Protein AF-A0ABD1NV47-F1 (afdb_monomer_lite)

Organism: NCBI:txid205694

Secondary structure (DSSP, 8-state):
---------------------------------------PPPHHHHHHHHHHHHHHHHHH--HHHHHHHHHHH--TTTHHHHHHHHHHHHHTS-HHHHHHHHHHHHHHHSTTT--S-HHHHHHHHHHHHHTHHHHHHH-TTHHHHHHHHHHHHHHTTSS-HHHHHHHHHH-SSSTTHHHHHTHHHHHHHHHHHHHHHHHHHHHHHHHHHT--S-GGGGS-TT--S--TTHHHHHHHGGGG--SS----------------------------HHHHHHHHHHHTT--

Sequence (287 aa):
MTYENRDIRNIDRNFDRSLASPPTQSGPITSMQNISSEKALPEERLHDMSMAAIKEFYSANDENEVALCIKELKAPSFYPSMISIWITDSFERRDMERDLLTKLLINLAKPRDGMLSQDQFIKGFEYVLADLEDAVNDAPRAAEFLGCIFAKVILEEIVSFSEIERLIYEGGEEQGRLVEIGLAAEVLGTILEMIKSEKGDSVLSEIQSSSNLRLENFRPPSSNKSWRIDKQIGSSFKLTLKDGEDKIHILSPSQEARSNVNHSKDGEDKANFSSLVNCVISFASSE

Radius of gyration: 33.16 Å; chains: 1; bounding box: 130×96×38 Å

Structure (mmCIF, N/CA/C/O backbone):
data_AF-A0ABD1NV47-F1
#
_entry.id   AF-A0ABD1NV47-F1
#
loop_
_atom_site.group_PDB
_atom_site.id
_atom_site.type_symbol
_atom_site.label_atom_id
_atom_site.label_alt_id
_atom_site.label_comp_id
_atom_site.label_asym_id
_atom_site.label_entity_id
_atom_site.label_seq_id
_atom_site.pdbx_PDB_ins_code
_atom_site.Cartn_x
_atom_site.Cartn_y
_atom_site.Cartn_z
_atom_site.occupancy
_atom_site.B_iso_or_equiv
_atom_site.auth_seq_id
_atom_site.auth_comp_id
_atom_site.auth_asym_id
_atom_site.auth_atom_id
_atom_site.pdbx_PDB_model_num
ATOM 1 N N . MET A 1 1 ? -69.166 -22.877 -8.632 1.00 40.84 1 MET A N 1
ATOM 2 C CA . MET A 1 1 ? -69.241 -24.338 -8.834 1.00 40.84 1 MET A CA 1
ATOM 3 C C . MET A 1 1 ? -68.048 -24.954 -8.132 1.00 40.84 1 MET A C 1
ATOM 5 O O . MET A 1 1 ? -66.926 -24.578 -8.440 1.00 40.84 1 MET A O 1
ATOM 9 N N . THR A 1 2 ? -68.307 -25.788 -7.130 1.00 45.34 2 THR A N 1
ATOM 10 C CA . THR A 1 2 ? -67.342 -26.684 -6.468 1.00 45.34 2 THR A CA 1
ATOM 11 C C . THR A 1 2 ? -67.146 -27.965 -7.291 1.00 45.34 2 THR A C 1
ATOM 13 O O . THR A 1 2 ? -67.892 -28.150 -8.245 1.00 45.34 2 THR A O 1
ATOM 16 N N . TYR A 1 3 ? -66.154 -28.790 -6.918 1.00 35.50 3 TYR A N 1
ATOM 17 C CA . TYR A 1 3 ? -66.011 -30.268 -7.020 1.00 35.50 3 TYR A CA 1
ATOM 18 C C . TYR A 1 3 ? -64.494 -30.568 -7.069 1.00 35.50 3 TYR A C 1
ATOM 20 O O . TYR A 1 3 ? -63.829 -30.193 -8.025 1.00 35.50 3 TYR A O 1
ATOM 28 N N . GLU A 1 4 ? -63.827 -30.925 -5.967 1.00 39.19 4 GLU A N 1
ATOM 29 C CA . GLU A 1 4 ? -63.826 -32.204 -5.217 1.00 39.19 4 GLU A CA 1
ATOM 30 C C . GLU A 1 4 ? -62.928 -33.319 -5.798 1.00 39.19 4 GLU A C 1
ATOM 32 O O . GLU A 1 4 ? -63.247 -33.957 -6.793 1.00 39.19 4 GLU A O 1
ATOM 37 N N . ASN A 1 5 ? -61.818 -33.554 -5.083 1.00 38.22 5 ASN A N 1
ATOM 38 C CA . ASN A 1 5 ? -61.281 -34.840 -4.603 1.00 38.22 5 ASN A CA 1
ATOM 39 C C . ASN A 1 5 ? -61.690 -36.171 -5.268 1.00 38.22 5 ASN A C 1
ATOM 41 O O . ASN A 1 5 ? -62.870 -36.522 -5.301 1.00 38.22 5 ASN A O 1
ATOM 45 N N . ARG A 1 6 ? -60.684 -37.047 -5.460 1.00 42.19 6 ARG A N 1
ATOM 46 C CA . ARG A 1 6 ? -60.729 -38.418 -4.902 1.00 42.19 6 ARG A CA 1
ATOM 47 C C . ARG A 1 6 ? -59.370 -39.126 -4.813 1.00 42.19 6 ARG A C 1
ATOM 49 O O . ARG A 1 6 ? -58.604 -39.145 -5.769 1.00 42.19 6 ARG A O 1
ATOM 56 N N . ASP A 1 7 ? -59.144 -39.770 -3.669 1.00 39.78 7 ASP A N 1
ATOM 57 C CA . ASP A 1 7 ? -58.094 -40.762 -3.399 1.00 39.78 7 ASP A CA 1
ATOM 58 C C . ASP A 1 7 ? -58.238 -42.050 -4.239 1.00 39.78 7 ASP A C 1
ATOM 60 O O . ASP A 1 7 ? -59.311 -42.303 -4.790 1.00 39.78 7 ASP A O 1
ATOM 64 N N . ILE A 1 8 ? -57.232 -42.949 -4.185 1.00 44.62 8 ILE A N 1
ATOM 65 C CA . ILE A 1 8 ? -57.383 -44.294 -3.565 1.00 44.62 8 ILE A CA 1
ATOM 66 C C . ILE A 1 8 ? -56.055 -45.104 -3.493 1.00 44.62 8 ILE A C 1
ATOM 68 O O . ILE A 1 8 ? -55.471 -45.486 -4.497 1.00 44.62 8 ILE A O 1
ATOM 72 N N . ARG A 1 9 ? -55.642 -45.396 -2.246 1.00 38.62 9 ARG A N 1
ATOM 73 C CA . ARG A 1 9 ? -55.097 -46.659 -1.668 1.00 38.62 9 ARG A CA 1
ATOM 74 C C . ARG A 1 9 ? -54.017 -47.488 -2.406 1.00 38.62 9 ARG A C 1
ATOM 76 O O . ARG A 1 9 ? -54.308 -48.271 -3.301 1.00 38.62 9 ARG A O 1
ATOM 83 N N . ASN A 1 10 ? -52.810 -47.460 -1.836 1.00 37.84 10 ASN A N 1
ATOM 84 C CA . ASN A 1 10 ? -52.197 -48.521 -1.002 1.00 37.84 10 ASN A CA 1
ATOM 85 C C . ASN A 1 10 ? -52.671 -49.998 -1.148 1.00 37.84 10 ASN A C 1
ATOM 87 O O . ASN A 1 10 ? -53.869 -50.250 -1.026 1.00 37.84 10 ASN A O 1
ATOM 91 N N . ILE A 1 11 ? -51.724 -50.958 -1.221 1.00 42.56 11 ILE A N 1
ATOM 92 C CA . ILE A 1 11 ? -51.740 -52.280 -0.530 1.00 42.56 11 ILE A CA 1
ATOM 93 C C . ILE A 1 11 ? -50.380 -53.012 -0.672 1.00 42.56 11 ILE A C 1
ATOM 95 O O . ILE A 1 11 ? -49.825 -53.111 -1.764 1.00 42.56 11 ILE A O 1
ATOM 99 N N . ASP A 1 12 ? -49.887 -53.563 0.443 1.00 39.47 12 ASP A N 1
ATOM 100 C CA . ASP A 1 12 ? -48.675 -54.391 0.579 1.00 39.47 12 ASP A CA 1
ATOM 101 C C . ASP A 1 12 ? -48.693 -55.741 -0.164 1.00 39.47 12 ASP A C 1
ATOM 103 O O . ASP A 1 12 ? -49.760 -56.330 -0.368 1.00 39.47 12 ASP A O 1
ATOM 107 N N . ARG A 1 13 ? -47.497 -56.337 -0.364 1.00 46.69 13 ARG A N 1
ATOM 108 C CA . ARG A 1 13 ? -47.266 -57.777 -0.084 1.00 46.69 13 ARG A CA 1
ATOM 109 C C . ARG A 1 13 ? -45.789 -58.186 0.100 1.00 46.69 13 ARG A C 1
ATOM 111 O O . ARG A 1 13 ? -45.038 -58.393 -0.844 1.00 46.69 13 ARG A O 1
ATOM 118 N N . ASN A 1 14 ? -45.463 -58.354 1.378 1.00 35.38 14 ASN A N 1
ATOM 119 C CA . ASN A 1 14 ? -44.355 -59.073 2.021 1.00 35.38 14 ASN A CA 1
ATOM 120 C C . ASN A 1 14 ? -43.992 -60.463 1.419 1.00 35.38 14 ASN A C 1
ATOM 122 O O . ASN A 1 14 ? -44.908 -61.167 0.997 1.00 35.38 14 ASN A O 1
ATOM 126 N N . PHE A 1 15 ? -42.708 -60.881 1.463 1.00 40.25 15 PHE A N 1
ATOM 127 C CA . PHE A 1 15 ? -42.204 -62.065 2.223 1.00 40.25 15 PHE A CA 1
ATOM 128 C C . PHE A 1 15 ? -40.745 -62.501 1.899 1.00 40.25 15 PHE A C 1
ATOM 130 O O . PHE A 1 15 ? -40.475 -63.213 0.937 1.00 40.25 15 PHE A O 1
ATOM 137 N N . ASP A 1 16 ? -39.832 -62.076 2.778 1.00 38.72 16 ASP A N 1
ATOM 138 C CA . ASP A 1 16 ? -38.706 -62.790 3.429 1.00 38.72 16 ASP A CA 1
ATOM 139 C C . ASP A 1 16 ? -38.278 -64.227 2.992 1.00 38.72 16 ASP A C 1
ATOM 141 O O . ASP A 1 16 ? -39.092 -65.153 3.026 1.00 38.72 16 ASP A O 1
ATOM 145 N N . ARG A 1 17 ? -36.958 -64.438 2.754 1.00 38.47 17 ARG A N 1
ATOM 146 C CA . ARG A 1 17 ? -36.209 -65.675 3.128 1.00 38.47 17 ARG A CA 1
ATOM 147 C C . ARG A 1 17 ? -34.659 -65.538 3.152 1.00 38.47 17 ARG A C 1
ATOM 149 O O . ARG A 1 17 ? -33.979 -65.834 2.177 1.00 38.47 17 ARG A O 1
ATOM 156 N N . SER A 1 18 ? -34.126 -65.198 4.328 1.00 41.34 18 SER A N 1
ATOM 157 C CA . SER A 1 18 ? -32.989 -65.841 5.052 1.00 41.34 18 SER A CA 1
ATOM 158 C C . SER A 1 18 ? -31.585 -66.146 4.429 1.00 41.34 18 SER A C 1
ATOM 160 O O . SER A 1 18 ? -31.418 -67.096 3.675 1.00 41.34 18 SER A O 1
ATOM 162 N N . LEU A 1 19 ? -30.558 -65.492 5.015 1.00 40.41 19 LEU A N 1
ATOM 163 C CA . LEU A 1 19 ? -29.319 -66.037 5.657 1.00 40.41 19 LEU A CA 1
ATOM 164 C C . LEU A 1 19 ? -28.273 -66.916 4.903 1.00 40.41 19 LEU A C 1
ATOM 166 O O . LEU A 1 19 ? -28.518 -68.100 4.693 1.00 40.41 19 LEU A O 1
ATOM 170 N N . ALA A 1 20 ? -27.027 -66.406 4.761 1.00 36.41 20 ALA A N 1
ATOM 171 C CA . ALA A 1 20 ? -25.743 -67.082 5.118 1.00 36.41 20 ALA A CA 1
ATOM 172 C C . ALA A 1 20 ? -24.485 -66.183 4.894 1.00 36.41 20 ALA A C 1
ATOM 174 O O . ALA A 1 20 ? -24.380 -65.548 3.850 1.00 36.41 20 ALA A O 1
ATOM 175 N N . SER A 1 21 ? -23.511 -66.192 5.828 1.00 38.91 21 SER A N 1
ATOM 176 C CA . SER A 1 21 ? -22.200 -65.480 5.771 1.00 38.91 21 SER A CA 1
ATOM 177 C C . SER A 1 21 ? -21.173 -66.110 6.744 1.00 38.91 21 SER A C 1
ATOM 179 O O . SER A 1 21 ? -21.617 -66.772 7.685 1.00 38.91 21 SER A O 1
ATOM 181 N N . PRO A 1 22 ? -19.864 -65.743 6.723 1.00 67.88 22 PRO A N 1
ATOM 182 C CA . PRO A 1 22 ? -18.926 -65.507 5.612 1.00 67.88 22 PRO A CA 1
ATOM 183 C C . PRO A 1 22 ? -17.834 -66.626 5.677 1.00 67.88 22 PRO A C 1
ATOM 185 O O . PRO A 1 22 ? -18.266 -67.752 5.433 1.00 67.88 22 PRO A O 1
ATOM 188 N N . PRO A 1 23 ? -16.544 -66.499 6.122 1.00 52.38 23 PRO A N 1
ATOM 189 C CA . PRO A 1 23 ? -15.455 -65.480 6.054 1.00 52.38 23 PRO A CA 1
ATOM 190 C C . PRO A 1 23 ? -14.408 -65.838 4.936 1.00 52.38 23 PRO A C 1
ATOM 192 O O . PRO A 1 23 ? -14.721 -66.688 4.112 1.00 52.38 23 PRO A O 1
ATOM 195 N N . THR A 1 24 ? -13.194 -65.276 4.739 1.00 32.84 24 THR A N 1
ATOM 196 C CA . THR A 1 24 ? -12.303 -64.310 5.448 1.00 32.84 24 THR A CA 1
ATOM 197 C C . THR A 1 24 ? -11.397 -63.552 4.423 1.00 32.84 24 THR A C 1
ATOM 199 O O . THR A 1 24 ? -11.463 -63.834 3.234 1.00 32.84 24 THR A O 1
ATOM 202 N N . GLN A 1 25 ? -10.480 -62.693 4.912 1.00 38.22 25 GLN A N 1
ATOM 203 C CA . GLN A 1 25 ? -9.344 -61.989 4.255 1.00 38.22 25 GLN A CA 1
ATOM 204 C C . GLN A 1 25 ? -9.664 -60.776 3.356 1.00 38.22 25 GLN A C 1
ATOM 206 O O . GLN A 1 25 ? -10.548 -60.837 2.516 1.00 38.22 25 GLN A O 1
ATOM 211 N N . SER A 1 26 ? -8.927 -59.655 3.399 1.00 35.62 26 SER A N 1
ATOM 212 C CA . SER A 1 26 ? -8.103 -59.012 4.454 1.00 35.62 26 SER A CA 1
ATOM 213 C C . SER A 1 26 ? -7.589 -57.673 3.901 1.00 35.62 26 SER A C 1
ATOM 215 O O . SER A 1 26 ? -6.940 -57.686 2.859 1.00 35.62 26 SER A O 1
ATOM 217 N N . GLY A 1 27 ? -7.799 -56.544 4.588 1.00 34.22 27 GLY A N 1
ATOM 218 C CA . GLY A 1 27 ? -7.204 -55.261 4.177 1.00 34.22 27 GLY A CA 1
ATOM 219 C C . GLY A 1 27 ? -7.958 -54.024 4.684 1.00 34.22 27 GLY A C 1
ATOM 220 O O . GLY A 1 27 ? -9.029 -53.729 4.160 1.00 34.22 27 GLY A O 1
ATOM 221 N N . PRO A 1 28 ? -7.428 -53.293 5.681 1.00 45.41 28 PRO A N 1
ATOM 222 C CA . PRO A 1 28 ? -8.008 -52.044 6.162 1.00 45.41 28 PRO A CA 1
ATOM 223 C C . PRO A 1 28 ? -7.239 -50.820 5.640 1.00 45.41 28 PRO A C 1
ATOM 225 O O . PRO A 1 28 ? -6.042 -50.703 5.890 1.00 45.41 28 PRO A O 1
ATOM 228 N N . ILE A 1 29 ? -7.928 -49.855 5.022 1.00 36.16 29 ILE A N 1
ATOM 229 C CA . ILE A 1 29 ? -7.485 -48.451 5.047 1.00 36.16 29 ILE A CA 1
ATOM 230 C C . ILE A 1 29 ? -8.661 -47.563 5.448 1.00 36.16 29 ILE A C 1
ATOM 232 O O . ILE A 1 29 ? -9.627 -47.367 4.715 1.00 36.16 29 ILE A O 1
ATOM 236 N N . THR A 1 30 ? -8.534 -47.032 6.655 1.00 39.94 30 THR A N 1
ATOM 237 C CA . THR A 1 30 ? -9.335 -45.957 7.227 1.00 39.94 30 THR A CA 1
ATOM 238 C C . THR A 1 30 ? -9.203 -44.684 6.391 1.00 39.94 30 THR A C 1
ATOM 240 O O . THR A 1 30 ? -8.091 -44.206 6.189 1.00 39.94 30 THR A O 1
ATOM 243 N N . SER A 1 31 ? -10.323 -44.059 6.021 1.00 38.72 31 SER A N 1
ATOM 244 C CA . SER A 1 31 ? -10.370 -42.602 5.835 1.00 38.72 31 SER A CA 1
ATOM 245 C C . SER A 1 31 ? -11.520 -42.019 6.650 1.00 38.72 31 SER A C 1
ATOM 247 O O . SER A 1 31 ? -12.547 -41.574 6.144 1.00 38.72 31 SER A O 1
ATOM 249 N N . MET A 1 32 ? -11.346 -42.082 7.970 1.00 43.19 32 MET A N 1
ATOM 250 C CA . MET A 1 32 ? -12.014 -41.164 8.879 1.00 43.19 32 MET A CA 1
ATOM 251 C C . MET A 1 32 ? -11.140 -39.920 8.996 1.00 43.19 32 MET A C 1
ATOM 253 O O . MET A 1 32 ? -10.185 -39.907 9.768 1.00 43.19 32 MET A O 1
ATOM 257 N N . GLN A 1 33 ? -11.489 -38.872 8.256 1.00 42.34 33 GLN A N 1
ATOM 258 C CA . GLN A 1 33 ? -11.087 -37.509 8.588 1.00 42.34 33 GLN A CA 1
ATOM 259 C C . GLN A 1 33 ? -12.339 -36.686 8.868 1.00 42.34 33 GLN A C 1
ATOM 261 O O . GLN A 1 33 ? -12.886 -35.990 8.021 1.00 42.34 33 GLN A O 1
ATOM 266 N N . ASN A 1 34 ? -12.794 -36.808 10.111 1.00 47.16 34 ASN A N 1
ATOM 267 C CA . ASN A 1 34 ? -13.515 -35.742 10.781 1.00 47.16 34 ASN A CA 1
ATOM 268 C C . ASN A 1 34 ? -12.470 -34.959 11.585 1.00 47.16 34 ASN A C 1
ATOM 270 O O . ASN A 1 34 ? -11.754 -35.598 12.350 1.00 47.16 34 ASN A O 1
ATOM 274 N N . ILE A 1 35 ? -12.377 -33.639 11.396 1.00 38.69 35 ILE A N 1
ATOM 275 C CA . ILE A 1 35 ? -12.089 -32.612 12.419 1.00 38.69 35 ILE A CA 1
ATOM 276 C C . ILE A 1 35 ? -12.128 -31.227 11.741 1.00 38.69 35 ILE A C 1
ATOM 278 O O . ILE A 1 35 ? -11.299 -30.896 10.904 1.00 38.69 35 ILE A O 1
ATOM 282 N N . SER A 1 36 ? -13.109 -30.424 12.158 1.00 44.28 36 SER A N 1
ATOM 283 C CA . SER A 1 36 ? -13.079 -28.955 12.213 1.00 44.28 36 SER A CA 1
ATOM 284 C C . SER A 1 36 ? -12.636 -28.158 10.971 1.00 44.28 36 SER A C 1
ATOM 286 O O . SER A 1 36 ? -11.665 -27.407 11.025 1.00 44.28 36 SER A O 1
ATOM 288 N N . SER A 1 37 ? -13.449 -28.178 9.911 1.00 43.16 37 SER A N 1
ATOM 289 C CA . SER A 1 37 ? -13.613 -26.981 9.074 1.00 43.16 37 SER A CA 1
ATOM 290 C C . SER A 1 37 ? -14.890 -26.265 9.519 1.00 43.16 37 SER A C 1
ATOM 292 O O . SER A 1 37 ? -16.000 -26.608 9.107 1.00 43.16 37 SER A O 1
ATOM 294 N N . GLU A 1 38 ? -14.736 -25.309 10.439 1.00 47.19 38 GLU A N 1
ATOM 295 C CA . GLU A 1 38 ? -15.740 -24.263 10.639 1.00 47.19 38 GLU A CA 1
ATOM 296 C C . GLU A 1 38 ? -15.933 -23.566 9.285 1.00 47.19 38 GLU A C 1
ATOM 298 O O . GLU A 1 38 ? -14.945 -23.303 8.601 1.00 47.19 38 GLU A O 1
ATOM 303 N N . LYS A 1 39 ? -17.186 -23.371 8.846 1.00 55.59 39 LYS A N 1
ATOM 304 C CA . LYS A 1 39 ? -17.501 -22.964 7.465 1.00 55.59 39 LYS A CA 1
ATOM 305 C C . LYS A 1 39 ? -16.858 -21.616 7.114 1.00 55.59 39 LYS A C 1
ATOM 307 O O . LYS A 1 39 ? -17.490 -20.576 7.289 1.00 55.59 39 LYS A O 1
ATOM 312 N N . ALA A 1 40 ? -15.657 -21.650 6.545 1.00 64.69 40 ALA A N 1
ATOM 313 C CA . ALA A 1 40 ? -15.094 -20.516 5.836 1.00 64.69 40 ALA A CA 1
ATOM 314 C C . ALA A 1 40 ? -16.068 -20.125 4.714 1.00 64.69 40 ALA A C 1
ATOM 316 O O . ALA A 1 40 ? -16.576 -20.996 3.995 1.00 64.69 40 ALA A O 1
ATOM 317 N N . LEU A 1 41 ? -16.368 -18.830 4.584 1.00 76.00 41 LEU A N 1
ATOM 318 C CA . LEU A 1 41 ? -17.082 -18.355 3.403 1.00 76.00 41 LEU A CA 1
ATOM 319 C C . LEU A 1 41 ? -16.224 -18.630 2.154 1.00 76.00 41 LEU A C 1
ATOM 321 O O . LEU A 1 41 ? -14.996 -18.595 2.247 1.00 76.00 41 LEU A O 1
ATOM 325 N N . PRO A 1 42 ? -16.843 -18.877 0.985 1.00 88.94 42 PRO A N 1
ATOM 326 C CA . PRO A 1 42 ? -16.114 -18.892 -0.277 1.00 88.94 42 PRO A CA 1
ATOM 327 C C . PRO A 1 42 ? -15.354 -17.576 -0.465 1.00 88.94 42 PRO A C 1
ATOM 329 O O . PRO A 1 42 ? -15.891 -16.512 -0.162 1.00 88.94 42 PRO A O 1
ATOM 332 N N . GLU A 1 43 ? -14.136 -17.644 -0.993 1.00 88.44 43 GLU A N 1
ATOM 333 C CA . GLU A 1 43 ? -13.254 -16.483 -1.169 1.00 88.44 43 GLU A CA 1
ATOM 334 C C . GLU A 1 43 ? -13.899 -15.371 -2.014 1.00 88.44 43 GLU A C 1
ATOM 336 O O . GLU A 1 43 ? -13.882 -14.210 -1.616 1.00 88.44 43 GLU A O 1
ATOM 341 N N . GLU A 1 44 ? -14.606 -15.743 -3.086 1.00 92.62 44 GLU A N 1
ATOM 342 C CA . GLU A 1 44 ? -15.455 -14.855 -3.899 1.00 92.62 44 GLU A CA 1
ATOM 343 C C . GLU A 1 44 ? -16.457 -14.050 -3.048 1.00 92.62 44 GLU A C 1
ATOM 345 O O . GLU A 1 44 ? -16.648 -12.856 -3.258 1.00 92.62 44 GLU A O 1
ATOM 350 N N . ARG A 1 45 ? -17.057 -14.664 -2.018 1.00 94.31 45 ARG A N 1
ATOM 351 C CA . ARG A 1 45 ? -18.008 -13.979 -1.128 1.00 94.31 45 ARG A CA 1
ATOM 352 C C . ARG A 1 45 ? -17.317 -13.022 -0.165 1.00 94.31 45 ARG A C 1
ATOM 354 O O . ARG A 1 45 ? -17.888 -11.982 0.144 1.00 94.31 45 ARG A O 1
ATOM 361 N N . LEU A 1 46 ? -16.118 -13.364 0.308 1.00 96.00 46 LEU A N 1
ATOM 362 C CA . LEU A 1 46 ? -15.313 -12.474 1.149 1.00 96.00 46 LEU A CA 1
ATOM 363 C C . LEU A 1 46 ? -14.847 -11.248 0.349 1.00 96.00 46 LEU A C 1
ATOM 365 O O . LEU A 1 46 ? -14.941 -10.131 0.854 1.00 96.00 46 LEU A O 1
ATOM 369 N N . HIS A 1 47 ? -14.439 -11.456 -0.907 1.00 96.25 47 HIS A N 1
ATOM 370 C CA . HIS A 1 47 ? -14.157 -10.400 -1.879 1.00 96.25 47 HIS A CA 1
ATOM 371 C C . HIS A 1 47 ? -15.375 -9.496 -2.111 1.00 96.25 47 HIS A C 1
ATOM 373 O O . HIS A 1 47 ? -15.280 -8.286 -1.923 1.00 96.25 47 HIS A O 1
ATOM 379 N N . ASP A 1 48 ? -16.538 -10.056 -2.455 1.00 96.94 48 ASP A N 1
ATOM 380 C CA . ASP A 1 48 ? -17.755 -9.266 -2.692 1.00 96.94 48 ASP A CA 1
ATOM 381 C C . ASP A 1 48 ? -18.151 -8.424 -1.471 1.00 96.94 48 ASP A C 1
ATOM 383 O O . ASP A 1 48 ? -18.494 -7.248 -1.608 1.00 96.94 48 ASP A O 1
ATOM 387 N N . MET A 1 49 ? -18.079 -9.007 -0.270 1.00 96.56 49 MET A N 1
ATOM 388 C CA . MET A 1 49 ? -18.393 -8.315 0.982 1.00 96.56 49 MET A CA 1
ATOM 389 C C . MET A 1 49 ? -17.399 -7.186 1.285 1.00 96.56 49 MET A C 1
ATOM 391 O O . MET A 1 49 ? -17.824 -6.085 1.636 1.00 96.56 49 MET A O 1
ATOM 395 N N . SER A 1 50 ? -16.091 -7.415 1.129 1.00 97.25 50 SER A N 1
ATOM 396 C CA . SER A 1 50 ? -15.090 -6.368 1.371 1.00 97.25 50 SER A CA 1
ATOM 397 C C . SER A 1 50 ? -15.143 -5.255 0.322 1.00 97.25 50 SER A C 1
ATOM 399 O O . SER A 1 50 ? -14.935 -4.085 0.650 1.00 97.25 50 SER A O 1
ATOM 401 N N . MET A 1 51 ? -15.466 -5.598 -0.925 1.00 97.81 51 MET A N 1
ATOM 402 C CA . MET A 1 51 ? -15.634 -4.655 -2.025 1.00 97.81 51 MET A CA 1
ATOM 403 C C . MET A 1 51 ? -16.906 -3.806 -1.865 1.00 97.81 51 MET A C 1
ATOM 405 O O . MET A 1 51 ? -16.895 -2.615 -2.179 1.00 97.81 51 MET A O 1
ATOM 409 N N . ALA A 1 52 ? -17.994 -4.380 -1.342 1.00 97.44 52 ALA A N 1
ATOM 410 C CA . ALA A 1 52 ? -19.186 -3.624 -0.962 1.00 97.44 52 ALA A CA 1
ATOM 411 C C . ALA A 1 52 ? -18.875 -2.627 0.168 1.00 97.44 52 ALA A C 1
ATOM 413 O O . ALA A 1 52 ? -19.129 -1.434 0.008 1.00 97.44 52 ALA A O 1
ATOM 414 N N . ALA A 1 53 ? -18.231 -3.089 1.248 1.00 97.25 53 ALA A N 1
ATOM 415 C CA . ALA A 1 53 ? -17.896 -2.261 2.408 1.00 97.25 53 ALA A CA 1
ATOM 416 C C . ALA A 1 53 ? -17.070 -1.014 2.037 1.00 97.25 53 ALA A C 1
ATOM 418 O O . ALA A 1 53 ? -17.397 0.094 2.464 1.00 97.25 53 ALA A O 1
ATOM 419 N N . ILE A 1 54 ? -16.035 -1.153 1.194 1.00 97.50 54 ILE A N 1
ATOM 420 C CA . ILE A 1 54 ? -15.218 0.005 0.797 1.00 97.50 54 ILE A CA 1
ATOM 421 C C . ILE A 1 54 ? -15.963 0.959 -0.157 1.00 97.50 54 ILE A C 1
ATOM 423 O O . ILE A 1 54 ? -15.822 2.179 -0.054 1.00 97.50 54 ILE A O 1
ATOM 427 N N . LYS A 1 55 ? -16.827 0.438 -1.040 1.00 96.25 55 LYS A N 1
ATOM 428 C CA . LYS A 1 55 ? -17.662 1.258 -1.940 1.00 96.25 55 LYS A CA 1
ATOM 429 C C . LYS A 1 55 ? -18.719 2.064 -1.181 1.00 96.25 55 LYS A C 1
ATOM 431 O O . LYS A 1 55 ? -18.967 3.224 -1.521 1.00 96.25 55 LYS A O 1
ATOM 436 N N . GLU A 1 56 ? -19.299 1.484 -0.135 1.00 96.69 56 GLU A N 1
ATOM 437 C CA . GLU A 1 56 ? -20.195 2.190 0.782 1.00 96.69 56 GLU A CA 1
ATOM 438 C C . GLU A 1 56 ? -19.433 3.228 1.615 1.00 96.69 56 GLU A C 1
ATOM 440 O O . GLU A 1 56 ? -19.886 4.371 1.714 1.00 96.69 56 GLU A O 1
ATOM 445 N N . PHE A 1 57 ? -18.228 2.904 2.099 1.00 97.31 57 PHE A N 1
ATOM 446 C CA . PHE A 1 57 ? -17.367 3.853 2.810 1.00 97.31 57 PHE A CA 1
ATOM 447 C C . PHE A 1 57 ? -17.055 5.117 1.996 1.00 97.31 57 PHE A C 1
ATOM 449 O O . PHE A 1 57 ? -17.206 6.217 2.522 1.00 97.31 57 PHE A O 1
ATOM 456 N N . TYR A 1 58 ? -16.715 5.010 0.707 1.00 95.44 58 TYR A N 1
ATOM 457 C CA . TYR A 1 58 ? -16.490 6.198 -0.136 1.00 95.44 58 TYR A CA 1
ATOM 458 C C . TYR A 1 58 ? -17.731 7.095 -0.299 1.00 95.44 58 TYR A C 1
ATOM 460 O O . TYR A 1 58 ? -17.597 8.264 -0.664 1.00 95.44 58 TYR A O 1
ATOM 468 N N . SER A 1 59 ? -18.928 6.564 -0.032 1.00 94.81 59 SER A N 1
ATOM 469 C CA . SER A 1 59 ? -20.200 7.289 -0.141 1.00 94.81 59 SER A CA 1
ATOM 470 C C . SER A 1 59 ? -20.684 7.852 1.201 1.00 94.81 59 SER A C 1
ATOM 472 O O . SER A 1 59 ? -21.186 8.974 1.248 1.00 94.81 59 SER A O 1
ATOM 474 N N . ALA A 1 60 ? -20.548 7.081 2.285 1.00 95.00 60 ALA A N 1
ATOM 475 C CA . ALA A 1 60 ? -21.063 7.406 3.617 1.00 95.00 60 ALA A CA 1
ATOM 476 C C . ALA A 1 60 ? -20.004 7.983 4.574 1.00 95.00 60 ALA A C 1
ATOM 478 O O . ALA A 1 60 ? -20.354 8.699 5.510 1.00 95.00 60 ALA A O 1
ATOM 479 N N . ASN A 1 61 ? -18.721 7.690 4.337 1.00 95.00 61 ASN A N 1
ATOM 480 C CA . ASN A 1 61 ? -17.588 8.020 5.205 1.00 95.00 61 ASN A CA 1
ATOM 481 C C . ASN A 1 61 ? -17.779 7.549 6.667 1.00 95.00 61 ASN A C 1
ATOM 483 O O . ASN A 1 61 ? -17.438 8.267 7.609 1.00 95.00 61 ASN A O 1
ATOM 487 N N . ASP A 1 62 ? -18.340 6.350 6.859 1.00 95.38 62 ASP A N 1
ATOM 488 C CA . ASP A 1 62 ? -18.507 5.730 8.179 1.00 95.38 62 ASP A CA 1
ATOM 489 C C . ASP A 1 62 ? -17.474 4.615 8.402 1.00 95.38 62 ASP A C 1
ATOM 491 O O . ASP A 1 62 ? -17.605 3.495 7.911 1.00 95.38 62 ASP A O 1
ATOM 495 N N . GLU A 1 63 ? -16.421 4.936 9.154 1.00 94.19 63 GLU A N 1
ATOM 496 C CA . GLU A 1 63 ? -15.362 3.988 9.520 1.00 94.19 63 GLU A CA 1
ATOM 497 C C . GLU A 1 63 ? -15.864 2.886 10.476 1.00 94.19 63 GLU A C 1
ATOM 499 O O . GLU A 1 63 ? -15.298 1.791 10.507 1.00 94.19 63 GLU A O 1
ATOM 504 N N . ASN A 1 64 ? -16.938 3.138 11.239 1.00 92.69 64 ASN A N 1
ATOM 505 C CA . ASN A 1 64 ? -17.485 2.155 12.178 1.00 92.69 64 ASN A CA 1
ATOM 506 C C . ASN A 1 64 ? -18.179 1.020 11.428 1.00 92.69 64 ASN A C 1
ATOM 508 O O . ASN A 1 64 ? -18.020 -0.137 11.814 1.00 92.69 64 ASN A O 1
ATOM 512 N N . GLU A 1 65 ? -18.904 1.344 10.354 1.00 94.88 65 GLU A N 1
ATOM 513 C CA . GLU A 1 65 ? -19.563 0.348 9.508 1.00 94.88 65 GLU A CA 1
ATOM 514 C C . GLU A 1 65 ? -18.522 -0.555 8.838 1.00 94.88 65 GLU A C 1
ATOM 516 O O . GLU A 1 65 ? -18.617 -1.775 8.938 1.00 94.88 65 GLU A O 1
ATOM 521 N N . VAL A 1 66 ? -17.430 0.011 8.302 1.00 96.31 66 VAL A N 1
ATOM 522 C CA . VAL A 1 66 ? -16.306 -0.791 7.780 1.00 96.31 66 VAL A CA 1
ATOM 523 C C . VAL A 1 66 ? -15.733 -1.716 8.859 1.00 96.31 66 VAL A C 1
ATOM 525 O O . VAL A 1 66 ? -15.517 -2.904 8.612 1.00 96.31 66 VAL A O 1
ATOM 528 N N . ALA A 1 67 ? -15.517 -1.208 10.075 1.00 93.88 67 ALA A N 1
ATOM 529 C CA . ALA A 1 67 ? -15.028 -2.017 11.189 1.00 93.88 67 ALA A CA 1
ATOM 530 C C . ALA A 1 67 ? -16.029 -3.104 11.637 1.00 93.88 67 ALA A C 1
ATOM 532 O O . ALA A 1 67 ? -15.604 -4.119 12.194 1.00 93.88 67 ALA A O 1
ATOM 533 N N . LEU A 1 68 ? -17.337 -2.929 11.411 1.00 93.56 68 LEU A N 1
ATOM 534 C CA . LEU A 1 68 ? -18.341 -3.983 11.582 1.00 93.56 68 LEU A CA 1
ATOM 535 C C . LEU A 1 68 ? -18.252 -5.008 10.447 1.00 93.56 68 LEU A C 1
ATOM 537 O O . LEU A 1 68 ? -18.100 -6.192 10.746 1.00 93.56 68 LEU A O 1
ATOM 541 N N . CYS A 1 69 ? -18.215 -4.584 9.180 1.00 94.19 69 CYS A N 1
ATOM 542 C CA . CYS A 1 69 ? -18.059 -5.483 8.032 1.00 94.19 69 CYS A CA 1
ATOM 543 C C . CYS A 1 69 ? -16.824 -6.389 8.174 1.00 94.19 69 CYS A C 1
ATOM 545 O O . CYS A 1 69 ? -16.936 -7.603 8.005 1.00 94.19 69 CYS A O 1
ATOM 547 N N . ILE A 1 70 ? -15.663 -5.846 8.572 1.00 94.06 70 ILE A N 1
ATOM 548 C CA . ILE A 1 70 ? -14.440 -6.640 8.815 1.00 94.06 70 ILE A CA 1
ATOM 549 C C . ILE A 1 70 ? -14.677 -7.712 9.894 1.00 94.06 70 ILE A C 1
ATOM 551 O O . ILE A 1 70 ? -14.296 -8.870 9.714 1.00 94.06 70 ILE A O 1
ATOM 555 N N . LYS A 1 71 ? -15.349 -7.366 11.003 1.00 92.25 71 LYS A N 1
ATOM 556 C CA . LYS A 1 71 ? -15.701 -8.326 12.069 1.00 92.25 71 LYS A CA 1
ATOM 557 C C . LYS A 1 71 ? -16.695 -9.387 11.594 1.00 92.25 71 LYS A C 1
ATOM 559 O O . LYS A 1 71 ? -16.681 -10.498 12.123 1.00 92.25 71 LYS A O 1
ATOM 564 N N . GLU A 1 72 ? -17.553 -9.067 10.627 1.00 92.56 72 GLU A N 1
ATOM 565 C CA . GLU A 1 72 ? -18.518 -10.002 10.045 1.00 92.56 72 GLU A CA 1
ATOM 566 C C . GLU A 1 72 ? -17.898 -10.973 9.034 1.00 92.56 72 GLU A C 1
ATOM 568 O O . GLU A 1 72 ? -18.343 -12.121 8.983 1.00 92.56 72 GLU A O 1
ATOM 573 N N . LEU A 1 73 ? -16.833 -10.579 8.317 1.00 92.00 73 LEU A N 1
ATOM 574 C CA . LEU A 1 73 ? -16.063 -11.486 7.446 1.00 92.00 73 LEU A CA 1
ATOM 575 C C . LEU A 1 73 ? -15.549 -12.716 8.211 1.00 92.00 73 LEU A C 1
ATOM 577 O O . LEU A 1 73 ? -15.514 -13.815 7.659 1.00 92.00 73 LEU A O 1
ATOM 581 N N . LYS A 1 74 ? -15.130 -12.530 9.476 1.00 89.69 74 LYS A N 1
ATOM 582 C CA . LYS A 1 74 ? -14.576 -13.574 10.370 1.00 89.69 74 LYS A CA 1
ATOM 583 C C . LYS A 1 74 ? -13.457 -14.411 9.735 1.00 89.69 74 LYS A C 1
ATOM 585 O O . LYS A 1 74 ? -13.253 -15.567 10.101 1.00 89.69 74 LYS A O 1
ATOM 590 N N . ALA A 1 75 ? -12.708 -13.815 8.811 1.00 94.12 75 ALA A N 1
ATOM 591 C CA . ALA A 1 75 ? -11.688 -14.486 8.016 1.00 94.12 75 ALA A CA 1
ATOM 592 C C . ALA A 1 75 ? -10.337 -13.748 8.103 1.00 94.12 75 ALA A C 1
ATOM 594 O O . ALA A 1 75 ? -9.934 -13.109 7.133 1.00 94.12 75 ALA A O 1
ATOM 595 N N . PRO A 1 76 ? -9.597 -13.836 9.230 1.00 93.38 76 PRO A N 1
ATOM 596 C CA . PRO A 1 76 ? -8.323 -13.128 9.390 1.00 93.38 76 PRO A CA 1
ATOM 597 C C . PRO A 1 76 ? -7.255 -13.483 8.349 1.00 93.38 76 PRO A C 1
ATOM 599 O O . PRO A 1 76 ? -6.363 -12.687 8.101 1.00 93.38 76 PRO A O 1
ATOM 602 N N . SER A 1 77 ? -7.343 -14.652 7.707 1.00 94.56 77 SER A N 1
ATOM 603 C CA . SER A 1 77 ? -6.462 -15.036 6.595 1.00 94.56 77 SER A CA 1
ATOM 604 C C . SER A 1 77 ? -6.751 -14.293 5.284 1.00 94.56 77 SER A C 1
ATOM 606 O O . SER A 1 77 ? -5.901 -14.286 4.403 1.00 94.56 77 SER A O 1
ATOM 608 N N . PHE A 1 78 ? -7.936 -13.691 5.142 1.00 96.50 78 PHE A N 1
ATOM 609 C CA . PHE A 1 78 ? -8.345 -12.911 3.970 1.00 96.50 78 PHE A CA 1
ATOM 610 C C . PHE A 1 78 ? -8.030 -11.412 4.117 1.00 96.50 78 PHE A C 1
ATOM 612 O O . PHE A 1 78 ? -8.008 -10.682 3.129 1.00 96.50 78 PHE A O 1
ATOM 619 N N . TYR A 1 79 ? -7.746 -10.932 5.331 1.00 96.88 79 TYR A N 1
ATOM 620 C CA . TYR A 1 79 ? -7.466 -9.516 5.573 1.00 96.88 79 TYR A CA 1
ATOM 621 C C . TYR A 1 79 ? -6.279 -8.934 4.764 1.00 96.88 79 TYR A C 1
ATOM 623 O O . TYR A 1 79 ? -6.398 -7.769 4.382 1.00 96.88 79 TYR A O 1
ATOM 631 N N . PRO A 1 80 ? -5.198 -9.664 4.401 1.00 98.00 80 PRO A N 1
ATOM 632 C CA . PRO A 1 80 ? -4.151 -9.105 3.543 1.00 98.00 80 PRO A CA 1
ATOM 633 C C . PRO A 1 80 ? -4.653 -8.904 2.111 1.00 98.00 80 PRO A C 1
ATOM 635 O O . PRO A 1 80 ? -4.402 -7.867 1.502 1.00 98.00 80 PRO A O 1
ATOM 638 N N . SER A 1 81 ? -5.426 -9.868 1.597 1.00 98.06 81 SER A N 1
ATOM 639 C CA . SER A 1 81 ? -6.082 -9.775 0.291 1.00 98.06 81 SER A CA 1
ATOM 640 C C . SER A 1 81 ? -7.060 -8.601 0.265 1.00 98.06 81 SER A C 1
ATOM 642 O O . SER A 1 81 ? -7.040 -7.818 -0.672 1.00 98.06 81 SER A O 1
ATOM 644 N N . MET A 1 82 ? -7.852 -8.406 1.324 1.00 98.31 82 MET A N 1
ATOM 645 C CA . MET A 1 82 ? -8.734 -7.243 1.485 1.00 98.31 82 MET A CA 1
ATOM 646 C C . MET A 1 82 ? -7.977 -5.907 1.432 1.00 98.31 82 MET A C 1
ATOM 648 O O . MET A 1 82 ? -8.405 -5.006 0.716 1.00 98.31 82 MET A O 1
ATOM 652 N N . ILE A 1 83 ? -6.856 -5.781 2.154 1.00 98.44 83 ILE A N 1
ATOM 653 C CA . ILE A 1 83 ? -6.006 -4.578 2.117 1.00 98.44 83 ILE A CA 1
ATOM 654 C C . ILE A 1 83 ? -5.503 -4.329 0.689 1.00 98.44 83 ILE A C 1
ATOM 656 O O . ILE A 1 83 ? -5.580 -3.199 0.210 1.00 98.44 83 ILE A O 1
ATOM 660 N N . SER A 1 84 ? -5.044 -5.377 -0.001 1.00 98.56 84 SER A N 1
ATOM 661 C CA . SER A 1 84 ? -4.583 -5.281 -1.388 1.00 98.56 84 SER A CA 1
ATOM 662 C C . SER A 1 84 ? -5.695 -4.839 -2.342 1.00 98.56 84 SER A C 1
ATOM 664 O O . SER A 1 84 ? -5.548 -3.818 -3.010 1.00 98.56 84 SER A O 1
ATOM 666 N N . ILE A 1 85 ? -6.852 -5.511 -2.310 1.00 98.06 85 ILE A N 1
ATOM 667 C CA . ILE A 1 85 ? -8.041 -5.183 -3.111 1.00 98.06 85 ILE A CA 1
ATOM 668 C C . ILE A 1 85 ? -8.428 -3.707 -2.945 1.00 98.06 85 ILE A C 1
ATOM 670 O O . ILE A 1 85 ? -8.698 -3.027 -3.932 1.00 98.06 85 ILE A O 1
ATOM 674 N N . TRP A 1 86 ? -8.446 -3.193 -1.710 1.00 98.50 86 TRP A N 1
ATOM 675 C CA . TRP A 1 86 ? -8.820 -1.803 -1.438 1.00 98.50 86 TRP A CA 1
ATOM 676 C C . TRP A 1 86 ? -7.789 -0.797 -1.955 1.00 98.50 86 TRP A C 1
ATOM 678 O O . TRP A 1 86 ? -8.170 0.230 -2.515 1.00 98.50 86 TRP A O 1
ATOM 688 N N . ILE A 1 87 ? -6.493 -1.077 -1.789 1.00 98.50 87 ILE A N 1
ATOM 689 C CA . ILE A 1 87 ? -5.427 -0.206 -2.299 1.00 98.50 87 ILE A CA 1
ATOM 690 C C . ILE A 1 87 ? -5.449 -0.184 -3.831 1.00 98.50 87 ILE A C 1
ATOM 692 O O . ILE A 1 87 ? -5.446 0.907 -4.407 1.00 98.50 87 ILE A O 1
ATOM 696 N N . THR A 1 88 ? -5.568 -1.343 -4.480 1.00 97.50 88 THR A N 1
ATOM 697 C CA . THR A 1 88 ? -5.605 -1.458 -5.944 1.00 97.50 88 THR A CA 1
ATOM 698 C C . THR A 1 88 ? -6.848 -0.787 -6.544 1.00 97.50 88 THR A C 1
ATOM 700 O O . THR A 1 88 ? -6.704 0.042 -7.441 1.00 97.50 88 THR A O 1
ATOM 703 N N . ASP A 1 89 ? -8.051 -1.004 -5.985 1.00 96.50 89 ASP A N 1
ATOM 704 C CA . ASP A 1 89 ? -9.291 -0.295 -6.384 1.00 96.50 89 ASP A CA 1
ATOM 705 C C . ASP A 1 89 ? -9.161 1.240 -6.239 1.00 96.50 89 ASP A C 1
ATOM 707 O O . ASP A 1 89 ? -9.789 1.998 -6.979 1.00 96.50 89 ASP A O 1
ATOM 711 N N . SER A 1 90 ? -8.298 1.737 -5.343 1.00 97.19 90 SER A N 1
ATOM 712 C CA . SER A 1 90 ? -8.066 3.179 -5.164 1.00 97.19 90 SER A CA 1
ATOM 713 C C . SER A 1 90 ? -7.159 3.835 -6.215 1.00 97.19 90 SER A C 1
ATOM 715 O O . SER A 1 90 ? -7.174 5.067 -6.354 1.00 97.19 90 SER A O 1
ATOM 717 N N . PHE A 1 91 ? -6.386 3.066 -6.988 1.00 96.81 91 PHE A N 1
ATOM 718 C CA . PHE A 1 91 ? -5.485 3.625 -8.005 1.00 96.81 91 PHE A CA 1
ATOM 719 C C . PHE A 1 91 ? -6.238 4.283 -9.174 1.00 96.81 91 PHE A C 1
ATOM 721 O O . PHE A 1 91 ? -5.757 5.274 -9.731 1.00 96.81 91 PHE A O 1
ATOM 728 N N . GLU A 1 92 ? -7.460 3.841 -9.470 1.00 94.50 92 GLU A N 1
ATOM 729 C CA . GLU A 1 92 ? -8.336 4.456 -10.479 1.00 94.50 92 GLU A CA 1
ATOM 730 C C . GLU A 1 92 ? -9.253 5.564 -9.919 1.00 94.50 92 GLU A C 1
ATOM 732 O O . GLU A 1 92 ? -9.900 6.297 -10.673 1.00 94.50 92 GLU A O 1
ATOM 737 N N . ARG A 1 93 ? -9.316 5.730 -8.591 1.00 94.00 93 ARG A N 1
ATOM 738 C CA . ARG A 1 93 ? -10.209 6.701 -7.934 1.00 94.00 93 ARG A CA 1
ATOM 739 C C . ARG A 1 93 ? -9.691 8.133 -7.980 1.00 94.00 93 ARG A C 1
ATOM 741 O O . ARG A 1 93 ? -8.596 8.427 -8.447 1.00 94.00 93 ARG A O 1
ATOM 748 N N . ARG A 1 94 ? -10.501 9.070 -7.483 1.00 94.25 94 AR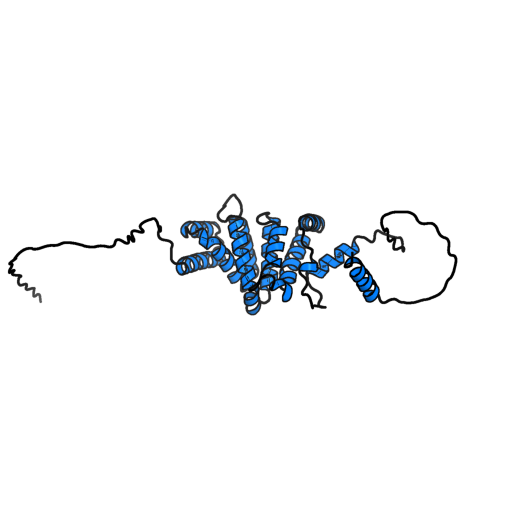G A N 1
ATOM 749 C CA . ARG A 1 94 ? -10.109 10.478 -7.323 1.00 94.25 94 ARG A CA 1
ATOM 750 C C . ARG A 1 94 ? -9.307 10.670 -6.041 1.00 94.25 94 ARG A C 1
ATOM 752 O O . ARG A 1 94 ? -9.530 9.980 -5.053 1.00 94.25 94 ARG A O 1
ATOM 759 N N . ASP A 1 95 ? -8.445 11.679 -6.030 1.00 92.88 95 ASP A N 1
ATOM 760 C CA . ASP A 1 95 ? -7.473 11.917 -4.952 1.00 92.88 95 ASP A CA 1
ATOM 761 C C . ASP A 1 95 ? -8.132 12.050 -3.559 1.00 92.88 95 ASP A C 1
ATOM 763 O O . ASP A 1 95 ? -7.620 11.505 -2.586 1.00 92.88 95 ASP A O 1
ATOM 767 N N . MET A 1 96 ? -9.337 12.630 -3.470 1.00 94.62 96 MET A N 1
ATOM 768 C CA . MET A 1 96 ? -10.124 12.663 -2.225 1.00 94.62 96 MET A CA 1
ATOM 769 C C . MET A 1 96 ? -10.491 11.264 -1.696 1.00 94.62 96 MET A C 1
ATOM 771 O O . MET A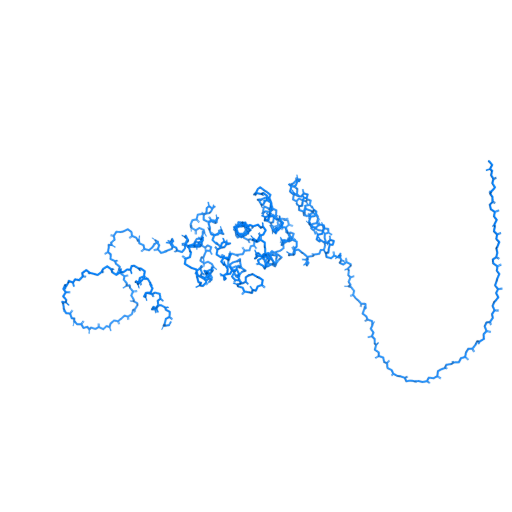 1 96 ? -10.436 11.041 -0.492 1.00 94.62 96 MET A O 1
ATOM 775 N N . GLU A 1 97 ? -10.867 10.319 -2.560 1.00 95.56 97 GLU A N 1
ATOM 776 C CA . GLU A 1 97 ? -11.212 8.947 -2.152 1.00 95.56 97 GLU A CA 1
ATOM 777 C C . GLU A 1 97 ? -9.961 8.177 -1.703 1.00 95.56 97 GLU A C 1
ATOM 779 O O . GLU A 1 97 ? -10.017 7.420 -0.735 1.00 95.56 97 GLU A O 1
ATOM 784 N N . ARG A 1 98 ? -8.805 8.435 -2.328 1.00 96.00 98 ARG A N 1
ATOM 785 C CA . ARG A 1 98 ? -7.512 7.878 -1.896 1.00 96.00 98 ARG A CA 1
ATOM 786 C C . ARG A 1 98 ? -7.096 8.386 -0.515 1.00 96.00 98 ARG A C 1
ATOM 788 O O . ARG A 1 98 ? -6.666 7.598 0.326 1.00 96.00 98 ARG A O 1
ATOM 795 N N . ASP A 1 99 ? -7.282 9.679 -0.250 1.00 95.38 99 ASP A N 1
ATOM 796 C CA . ASP A 1 99 ? -7.049 10.275 1.071 1.00 95.38 99 ASP A CA 1
ATOM 797 C C . ASP A 1 99 ? -7.973 9.674 2.143 1.00 95.38 99 ASP A C 1
ATOM 799 O O . ASP A 1 99 ? -7.557 9.514 3.293 1.00 95.38 99 ASP A O 1
ATOM 803 N N . LEU A 1 100 ? -9.225 9.357 1.789 1.00 96.69 100 LEU A N 1
ATOM 804 C CA . LEU A 1 100 ? -10.170 8.684 2.686 1.00 96.69 100 LEU A CA 1
ATOM 805 C C . LEU A 1 100 ? -9.747 7.239 2.972 1.00 96.69 100 LEU A C 1
ATOM 807 O O . LEU A 1 100 ? -9.678 6.867 4.141 1.00 96.69 100 LEU A O 1
ATOM 811 N N . LEU A 1 101 ? -9.396 6.451 1.947 1.00 98.00 101 LEU A N 1
ATOM 812 C CA . LEU A 1 101 ? -8.874 5.093 2.148 1.00 98.00 101 LEU A CA 1
ATOM 813 C C . LEU A 1 101 ? -7.613 5.106 3.014 1.00 98.00 101 LEU A C 1
ATOM 815 O O . LEU A 1 101 ? -7.501 4.310 3.940 1.00 98.00 101 LEU A O 1
ATOM 819 N N . THR A 1 102 ? -6.680 6.020 2.744 1.00 97.62 102 THR A N 1
ATOM 820 C CA . THR A 1 102 ? -5.441 6.117 3.523 1.00 97.62 102 THR A CA 1
ATOM 821 C C . THR A 1 102 ? -5.764 6.331 5.002 1.00 97.62 102 THR A C 1
ATOM 823 O O . THR A 1 102 ? -5.277 5.583 5.842 1.00 97.62 102 THR A O 1
ATOM 826 N N . LYS A 1 103 ? -6.656 7.275 5.339 1.00 96.75 103 LYS A N 1
ATOM 827 C CA . LYS A 1 103 ? -7.088 7.517 6.731 1.00 96.75 103 LYS A CA 1
ATOM 828 C C . LYS A 1 103 ? -7.764 6.295 7.357 1.00 96.75 103 LYS A C 1
ATOM 830 O O . LYS A 1 103 ? -7.429 5.952 8.487 1.00 96.75 103 LYS A O 1
ATOM 835 N N . LEU A 1 104 ? -8.649 5.625 6.618 1.00 97.38 104 LEU A N 1
ATOM 836 C CA . LEU A 1 104 ? -9.312 4.396 7.055 1.00 97.38 104 LEU A CA 1
ATOM 837 C C . LEU A 1 104 ? -8.291 3.303 7.407 1.00 97.38 104 LEU A C 1
ATOM 839 O O . LEU A 1 104 ? -8.358 2.741 8.496 1.00 97.38 104 LEU A O 1
ATOM 843 N N . LEU A 1 105 ? -7.318 3.033 6.530 1.00 97.38 105 LEU A N 1
ATOM 844 C CA . LEU A 1 105 ? -6.268 2.036 6.769 1.00 97.38 105 LEU A CA 1
ATOM 845 C C . LEU A 1 105 ? -5.444 2.373 8.023 1.00 97.38 105 LEU A C 1
ATOM 847 O O . LEU A 1 105 ? -5.243 1.504 8.871 1.00 97.38 105 LEU A O 1
ATOM 851 N N . ILE A 1 106 ? -5.039 3.639 8.188 1.00 96.19 106 ILE A N 1
ATOM 852 C CA . ILE A 1 106 ? -4.343 4.111 9.397 1.00 96.19 106 ILE A CA 1
ATOM 853 C C . ILE A 1 106 ? -5.195 3.883 10.658 1.00 96.19 106 ILE A C 1
ATOM 855 O O . ILE A 1 106 ? -4.682 3.421 11.677 1.00 96.19 106 ILE A O 1
ATOM 859 N N . ASN A 1 107 ? -6.492 4.194 10.619 1.00 95.25 107 ASN A N 1
ATOM 860 C CA . ASN A 1 107 ? -7.367 4.058 11.784 1.00 95.25 107 ASN A CA 1
ATOM 861 C C . ASN A 1 107 ? -7.640 2.586 12.136 1.00 95.25 107 ASN A C 1
ATOM 863 O O . ASN A 1 107 ? -7.553 2.224 13.306 1.00 95.25 107 ASN A O 1
ATOM 867 N N . LEU A 1 108 ? -7.840 1.709 11.145 1.00 95.00 108 LEU A N 1
ATOM 868 C CA . LEU A 1 108 ? -8.004 0.262 11.355 1.00 95.00 108 LEU A CA 1
ATOM 869 C C . LEU A 1 108 ? -6.761 -0.418 11.961 1.00 95.00 108 LEU A C 1
ATOM 871 O O . LEU A 1 108 ? -6.901 -1.443 12.637 1.00 95.00 108 LEU A O 1
ATOM 875 N N . ALA A 1 109 ? -5.569 0.147 11.741 1.00 93.75 109 ALA A N 1
ATOM 876 C CA . ALA A 1 109 ? -4.311 -0.298 12.344 1.00 93.75 109 ALA A CA 1
ATOM 877 C C . ALA A 1 109 ? -4.120 0.177 13.795 1.00 93.75 109 ALA A C 1
ATOM 879 O O . ALA A 1 109 ? -3.444 -0.480 14.590 1.00 93.75 109 ALA A O 1
ATOM 880 N N . LYS A 1 110 ? -4.677 1.341 14.157 1.00 88.62 110 LYS A N 1
ATOM 881 C CA . LYS A 1 110 ? -4.434 1.969 15.463 1.00 88.62 110 LYS A CA 1
ATOM 882 C C . LYS A 1 110 ? -4.991 1.111 16.604 1.00 88.62 110 LYS A C 1
ATOM 884 O O . LYS A 1 110 ? -6.126 0.653 16.499 1.00 88.62 110 LYS A O 1
ATOM 889 N N . PRO A 1 111 ? -4.294 0.978 17.754 1.00 76.31 111 PRO A N 1
ATOM 890 C CA . PRO A 1 111 ? -4.708 0.090 18.852 1.00 76.31 111 PRO A CA 1
ATOM 891 C C . PRO A 1 111 ? -6.101 0.342 19.448 1.00 76.31 111 PRO A C 1
ATOM 893 O O . PRO A 1 111 ? -6.617 -0.508 20.167 1.00 76.31 111 PRO A O 1
ATOM 896 N N . ARG A 1 112 ? -6.699 1.514 19.190 1.00 73.88 112 ARG A N 1
ATOM 897 C CA . ARG A 1 112 ? -8.076 1.840 19.585 1.00 73.88 112 ARG A CA 1
ATOM 898 C C . ARG A 1 112 ? -9.096 0.945 18.880 1.00 73.88 112 ARG A C 1
ATOM 900 O O . ARG A 1 112 ? -10.052 0.511 19.517 1.00 73.88 112 ARG A O 1
ATOM 907 N N . ASP A 1 113 ? -8.879 0.712 17.591 1.00 70.62 113 ASP A N 1
ATOM 908 C CA . ASP A 1 113 ? -9.788 -0.025 16.722 1.00 70.62 113 ASP A CA 1
ATOM 909 C C . ASP A 1 113 ? -9.205 -1.411 16.420 1.00 70.62 113 ASP A C 1
ATOM 911 O O . ASP A 1 113 ? -9.925 -2.399 16.530 1.00 70.62 113 ASP A O 1
ATOM 915 N N . GLY A 1 114 ? -7.890 -1.508 16.179 1.00 73.00 114 GLY A N 1
ATOM 916 C CA . GLY A 1 114 ? -7.095 -2.736 16.317 1.00 73.00 114 GLY A CA 1
ATOM 917 C C . GLY A 1 114 ? -7.570 -3.910 15.459 1.00 73.00 114 GLY A C 1
ATOM 918 O O . GLY A 1 114 ? -7.433 -5.064 15.862 1.00 73.00 114 GLY A O 1
ATOM 919 N N . MET A 1 115 ? -8.186 -3.618 14.313 1.00 87.56 115 MET A N 1
ATOM 920 C CA . MET A 1 115 ? -8.839 -4.608 13.451 1.00 87.56 115 MET A CA 1
ATOM 921 C C . MET A 1 115 ? -7.853 -5.364 12.565 1.00 87.56 115 MET A C 1
ATOM 923 O O . MET A 1 115 ? -8.106 -6.513 12.203 1.00 87.56 115 MET A O 1
ATOM 927 N N . LEU A 1 116 ? -6.735 -4.723 12.228 1.00 93.62 116 LEU A N 1
ATOM 928 C CA . LEU A 1 116 ? -5.704 -5.238 11.337 1.00 93.62 116 LEU A CA 1
ATOM 929 C C . LEU A 1 116 ? -4.353 -5.177 12.059 1.00 93.62 116 LEU A C 1
ATOM 931 O O . LEU A 1 116 ? -3.976 -4.123 12.571 1.00 93.62 116 LEU A O 1
ATOM 935 N N . SER A 1 117 ? -3.629 -6.299 12.128 1.00 94.75 117 SER A N 1
ATOM 936 C CA . SER A 1 117 ? -2.279 -6.323 12.709 1.00 94.75 117 SER A CA 1
ATOM 937 C C . SER A 1 117 ? -1.219 -5.898 11.690 1.00 94.75 117 SER A C 1
ATOM 939 O O . SER A 1 117 ? -1.443 -5.947 10.481 1.00 94.75 117 SER A O 1
ATOM 941 N N . GLN A 1 118 ? -0.036 -5.525 12.180 1.00 96.00 118 GLN A N 1
ATOM 942 C CA . GLN A 1 118 ? 1.110 -5.154 11.348 1.00 96.00 118 GLN A CA 1
ATOM 943 C C . GLN A 1 118 ? 1.448 -6.223 10.290 1.00 96.00 118 GLN A C 1
ATOM 945 O O . GLN A 1 118 ? 1.632 -5.883 9.124 1.00 96.00 118 GLN A O 1
ATOM 950 N N . ASP A 1 119 ? 1.431 -7.509 10.657 1.00 96.81 119 ASP A N 1
ATOM 951 C CA . ASP A 1 119 ? 1.688 -8.622 9.726 1.00 96.81 119 ASP A CA 1
ATOM 952 C C . ASP A 1 119 ? 0.676 -8.671 8.566 1.00 96.81 119 ASP A C 1
ATOM 954 O O . ASP A 1 119 ? 1.026 -9.022 7.441 1.00 96.81 119 ASP A O 1
ATOM 958 N N . GLN A 1 120 ? -0.584 -8.300 8.826 1.00 97.44 120 GLN A N 1
ATOM 959 C CA . GLN A 1 120 ? -1.649 -8.262 7.816 1.00 97.44 120 GLN A CA 1
ATOM 960 C C . GLN A 1 120 ? -1.412 -7.123 6.819 1.00 97.44 120 GLN A C 1
ATOM 962 O O . GLN A 1 120 ? -1.608 -7.312 5.620 1.00 97.44 120 GLN A O 1
ATOM 967 N N . PHE A 1 121 ? -0.932 -5.969 7.297 1.00 98.00 121 PHE A N 1
ATOM 968 C CA . PHE A 1 121 ? -0.498 -4.865 6.439 1.00 98.00 121 PHE A CA 1
ATOM 969 C C . PHE A 1 121 ? 0.717 -5.233 5.596 1.00 98.00 121 PHE A C 1
ATOM 971 O O . PHE A 1 121 ? 0.652 -5.080 4.383 1.00 98.00 121 PHE A O 1
ATOM 978 N N . ILE A 1 122 ? 1.779 -5.772 6.204 1.00 98.44 122 ILE A N 1
ATOM 979 C CA . ILE A 1 122 ? 2.986 -6.222 5.489 1.00 98.44 122 ILE A CA 1
ATOM 980 C C . ILE A 1 122 ? 2.601 -7.205 4.375 1.00 98.44 122 ILE A C 1
ATOM 982 O O . ILE A 1 122 ? 2.923 -6.978 3.211 1.00 98.44 122 ILE A O 1
ATOM 986 N N . LYS A 1 123 ? 1.810 -8.236 4.701 1.00 98.62 123 LYS A N 1
ATOM 987 C CA . LYS A 1 123 ? 1.353 -9.240 3.732 1.00 98.62 123 LYS A CA 1
ATOM 988 C C . LYS A 1 123 ? 0.429 -8.661 2.649 1.00 98.62 123 LYS A C 1
ATOM 990 O O . LYS A 1 123 ? 0.476 -9.117 1.512 1.00 98.62 123 LYS A O 1
ATOM 995 N N . GLY A 1 124 ? -0.392 -7.660 2.975 1.00 98.62 124 GLY A N 1
ATOM 996 C CA . GLY A 1 124 ? -1.233 -6.960 1.999 1.00 98.62 124 GLY A CA 1
ATOM 997 C C . GLY A 1 124 ? -0.420 -6.069 1.058 1.00 98.62 124 GLY A C 1
ATOM 998 O O . GLY A 1 124 ? -0.686 -6.034 -0.140 1.00 98.62 124 GLY A O 1
ATOM 999 N N . PHE A 1 125 ? 0.610 -5.394 1.573 1.00 98.75 125 PHE A N 1
ATOM 1000 C CA . PHE A 1 125 ? 1.527 -4.575 0.780 1.00 98.75 125 PHE A CA 1
ATOM 1001 C C . PHE A 1 125 ? 2.402 -5.418 -0.151 1.00 98.75 125 PHE A C 1
ATOM 1003 O O . PHE A 1 125 ? 2.623 -4.999 -1.282 1.00 98.75 125 PHE A O 1
ATOM 1010 N N . GLU A 1 126 ? 2.832 -6.612 0.274 1.00 98.62 126 GLU A N 1
ATOM 1011 C CA . GLU A 1 126 ? 3.486 -7.593 -0.606 1.00 98.62 126 GLU A CA 1
ATOM 1012 C C . GLU A 1 126 ? 2.623 -7.915 -1.837 1.00 98.62 126 GLU A C 1
ATOM 1014 O O . GLU A 1 126 ? 3.138 -7.912 -2.951 1.00 98.62 126 GLU A O 1
ATOM 1019 N N . TYR A 1 127 ? 1.313 -8.131 -1.662 1.00 98.56 127 TYR A N 1
ATOM 1020 C CA . TYR A 1 127 ? 0.401 -8.387 -2.785 1.00 98.56 127 TYR A CA 1
ATOM 1021 C C . TYR A 1 127 ? 0.254 -7.166 -3.706 1.00 98.56 127 TYR A C 1
ATOM 1023 O O . TYR A 1 127 ? 0.394 -7.297 -4.915 1.00 98.56 127 TYR A O 1
ATOM 1031 N N . VAL A 1 128 ? 0.057 -5.960 -3.152 1.00 98.62 128 VAL A N 1
ATOM 1032 C CA . VAL A 1 128 ? -0.017 -4.728 -3.970 1.00 98.62 128 VAL A CA 1
ATOM 1033 C C . VAL A 1 128 ? 1.270 -4.492 -4.764 1.00 98.62 128 VAL A C 1
ATOM 1035 O O . VAL A 1 128 ? 1.208 -4.020 -5.892 1.00 98.62 128 VAL A O 1
ATOM 1038 N N . LEU A 1 129 ? 2.435 -4.790 -4.182 1.00 98.69 129 LEU A N 1
ATOM 1039 C CA . LEU A 1 129 ? 3.728 -4.626 -4.846 1.00 98.69 129 LEU A CA 1
ATOM 1040 C C . LEU A 1 129 ? 3.979 -5.689 -5.922 1.00 98.69 129 LEU A C 1
ATOM 1042 O O . LEU A 1 129 ? 4.648 -5.375 -6.902 1.00 98.69 129 LEU A O 1
ATOM 1046 N N . ALA A 1 130 ? 3.441 -6.902 -5.771 1.00 98.19 130 ALA A N 1
ATOM 1047 C CA . ALA A 1 130 ? 3.468 -7.917 -6.823 1.00 98.19 130 ALA A CA 1
ATOM 1048 C C . ALA A 1 130 ? 2.639 -7.482 -8.045 1.00 98.19 130 ALA A C 1
ATOM 1050 O O . ALA A 1 130 ? 3.142 -7.487 -9.164 1.00 98.19 130 ALA A O 1
ATOM 1051 N N . ASP A 1 131 ? 1.417 -6.993 -7.815 1.00 97.31 131 ASP A N 1
ATOM 1052 C CA . ASP A 1 131 ? 0.486 -6.585 -8.879 1.00 97.31 131 ASP A CA 1
ATOM 1053 C C . ASP A 1 131 ? 0.773 -5.171 -9.445 1.00 97.31 131 ASP A C 1
ATOM 1055 O O . ASP A 1 131 ? 0.107 -4.712 -10.377 1.00 97.31 131 ASP A O 1
ATOM 1059 N N . LEU A 1 132 ? 1.750 -4.436 -8.891 1.00 98.25 132 LEU A N 1
ATOM 1060 C CA . LEU A 1 132 ? 1.989 -3.023 -9.227 1.00 98.25 132 LEU A CA 1
ATOM 1061 C C . LEU A 1 132 ? 2.403 -2.812 -10.693 1.00 98.25 132 LEU A C 1
ATOM 1063 O O . LEU A 1 132 ? 2.122 -1.751 -11.253 1.00 98.25 132 LEU A O 1
ATOM 1067 N N . GLU A 1 133 ? 3.062 -3.797 -11.307 1.00 95.50 133 GLU A N 1
ATOM 1068 C CA . GLU A 1 133 ? 3.483 -3.761 -12.717 1.00 95.50 133 GLU A CA 1
ATOM 1069 C C . GLU A 1 133 ? 2.291 -3.708 -13.675 1.00 95.50 133 GLU A C 1
ATOM 1071 O O . GLU A 1 133 ? 2.308 -2.936 -14.637 1.00 95.50 133 GLU A O 1
ATOM 1076 N N . ASP A 1 134 ? 1.238 -4.467 -13.374 1.00 96.88 134 ASP A N 1
ATOM 1077 C CA . ASP A 1 134 ? -0.014 -4.427 -14.122 1.00 96.88 134 ASP A CA 1
ATOM 1078 C C . ASP A 1 134 ? -0.843 -3.199 -13.739 1.00 96.88 134 ASP A C 1
ATOM 1080 O O . ASP A 1 134 ? -1.332 -2.485 -14.617 1.00 96.88 134 ASP A O 1
ATOM 1084 N N . ALA A 1 135 ? -0.916 -2.863 -12.448 1.00 97.06 135 ALA A N 1
ATOM 1085 C CA . ALA A 1 135 ? -1.690 -1.720 -11.968 1.00 97.06 135 ALA A CA 1
ATOM 1086 C C . ALA A 1 135 ? -1.249 -0.371 -12.574 1.00 97.06 135 ALA A C 1
ATOM 1088 O O . ALA A 1 135 ? -2.083 0.521 -12.746 1.00 97.06 135 ALA A O 1
ATOM 1089 N N . VAL A 1 136 ? 0.032 -0.188 -12.932 1.00 97.06 136 VAL A N 1
ATOM 1090 C CA . VAL A 1 136 ? 0.480 1.040 -13.625 1.00 97.06 136 VAL A CA 1
ATOM 1091 C C . VAL A 1 136 ? 0.063 1.117 -15.097 1.00 97.06 136 VAL A C 1
ATOM 1093 O O . VAL A 1 136 ? 0.066 2.220 -15.649 1.00 97.06 136 VAL A O 1
ATOM 1096 N N . ASN A 1 137 ? -0.310 -0.001 -15.731 1.00 95.31 137 ASN A N 1
ATOM 1097 C CA . ASN A 1 137 ? -0.813 -0.003 -17.109 1.00 95.31 137 ASN A CA 1
ATOM 1098 C C . ASN A 1 137 ? -2.211 0.628 -17.183 1.00 95.31 137 ASN A C 1
ATOM 1100 O O . ASN A 1 137 ? -2.470 1.431 -18.082 1.00 95.31 137 ASN A O 1
ATOM 1104 N N . ASP A 1 138 ? -3.070 0.325 -16.206 1.00 95.50 138 ASP A N 1
ATOM 1105 C CA . ASP A 1 138 ? -4.414 0.903 -16.087 1.00 95.50 138 ASP A CA 1
ATOM 1106 C C . ASP A 1 138 ? -4.390 2.277 -15.390 1.00 95.50 138 ASP A C 1
ATOM 1108 O O . ASP A 1 138 ? -5.034 3.231 -15.837 1.00 95.50 138 ASP A O 1
ATOM 1112 N N . ALA A 1 139 ? -3.578 2.424 -14.336 1.00 95.38 139 ALA A N 1
ATOM 1113 C CA . ALA A 1 139 ? -3.451 3.648 -13.550 1.00 95.38 139 ALA A CA 1
ATOM 1114 C C . ALA A 1 139 ? -1.992 4.161 -13.499 1.00 95.38 139 ALA A C 1
ATOM 1116 O O . ALA A 1 139 ? -1.276 3.904 -12.529 1.00 95.38 139 ALA A O 1
ATOM 1117 N N . PRO A 1 140 ? -1.544 5.012 -14.449 1.00 95.25 140 PRO A N 1
ATOM 1118 C CA . PRO A 1 140 ? -0.148 5.479 -14.547 1.00 95.25 140 PRO A CA 1
ATOM 1119 C C . PRO A 1 140 ? 0.432 6.243 -13.340 1.00 95.25 140 PRO A C 1
ATOM 1121 O O . PRO A 1 140 ? 1.613 6.582 -13.340 1.00 95.25 140 PRO A O 1
ATOM 1124 N N . ARG A 1 141 ? -0.381 6.558 -12.320 1.00 94.88 141 ARG A N 1
ATOM 1125 C CA . ARG A 1 141 ? 0.048 7.161 -11.042 1.00 94.88 141 ARG A CA 1
ATOM 1126 C C . ARG A 1 141 ? 0.041 6.169 -9.866 1.00 94.88 141 ARG A C 1
ATOM 1128 O O . ARG A 1 141 ? 0.313 6.595 -8.748 1.00 94.88 141 ARG A O 1
ATOM 1135 N N . ALA A 1 142 ? -0.255 4.881 -10.070 1.00 97.81 142 ALA A N 1
ATOM 1136 C CA . ALA A 1 142 ? -0.386 3.890 -8.993 1.00 97.81 142 ALA A CA 1
ATOM 1137 C C . ALA A 1 142 ? 0.843 3.852 -8.065 1.00 97.81 142 ALA A C 1
ATOM 1139 O O . ALA A 1 142 ? 0.695 3.951 -6.851 1.00 97.81 142 ALA A O 1
ATOM 1140 N N . ALA A 1 143 ? 2.058 3.842 -8.628 1.00 97.62 143 ALA A N 1
ATOM 1141 C CA . ALA A 1 143 ? 3.308 3.876 -7.860 1.00 97.62 143 ALA A CA 1
ATOM 1142 C C . ALA A 1 143 ? 3.476 5.149 -6.998 1.00 97.62 143 ALA A C 1
ATOM 1144 O O . ALA A 1 143 ? 3.917 5.068 -5.852 1.00 97.62 143 ALA A O 1
ATOM 1145 N N . GLU A 1 144 ? 3.077 6.321 -7.508 1.00 96.31 144 GLU A N 1
ATOM 1146 C CA . GLU A 1 144 ? 3.057 7.567 -6.728 1.00 96.31 144 GLU A CA 1
ATOM 1147 C C . GLU A 1 144 ? 2.070 7.446 -5.556 1.00 96.31 144 GLU A C 1
ATOM 1149 O O . GLU A 1 144 ? 2.421 7.722 -4.410 1.00 96.31 144 GLU A O 1
ATOM 1154 N N . PHE A 1 145 ? 0.852 6.962 -5.810 1.00 97.25 145 PHE A N 1
ATOM 1155 C CA . PHE A 1 145 ? -0.164 6.816 -4.767 1.00 97.25 145 PHE A CA 1
ATOM 1156 C C . PHE A 1 145 ? 0.170 5.758 -3.718 1.00 97.25 145 PHE A C 1
ATOM 1158 O O . PHE A 1 145 ? -0.090 5.983 -2.535 1.00 97.25 145 PHE A O 1
ATOM 1165 N N . LEU A 1 146 ? 0.808 4.656 -4.108 1.00 98.56 146 LEU A N 1
ATOM 1166 C CA . LEU A 1 146 ? 1.325 3.674 -3.162 1.00 98.56 146 LEU A CA 1
ATOM 1167 C C . LEU A 1 146 ? 2.404 4.289 -2.258 1.00 98.56 146 LEU A C 1
ATOM 1169 O O . LEU A 1 146 ? 2.363 4.110 -1.042 1.00 98.56 146 LEU A O 1
ATOM 1173 N N . GLY A 1 147 ? 3.306 5.100 -2.824 1.00 98.19 147 GLY A N 1
ATOM 1174 C CA . GLY A 1 147 ? 4.293 5.860 -2.053 1.00 98.19 147 GLY A CA 1
ATOM 1175 C C . GLY A 1 147 ? 3.659 6.846 -1.062 1.00 98.19 147 GLY A C 1
ATOM 1176 O O . GLY A 1 147 ? 4.126 6.966 0.071 1.00 98.19 147 GLY A O 1
ATOM 1177 N N . CYS A 1 148 ? 2.551 7.495 -1.435 1.00 97.88 148 CYS A N 1
ATOM 1178 C CA . CYS A 1 148 ? 1.764 8.337 -0.526 1.00 97.88 148 CYS A CA 1
ATOM 1179 C C . CYS A 1 148 ? 1.174 7.542 0.655 1.00 97.88 148 CYS A C 1
ATOM 1181 O O . CYS A 1 148 ? 1.258 7.995 1.798 1.00 97.88 148 CYS A O 1
ATOM 1183 N N . ILE A 1 149 ? 0.607 6.355 0.403 1.00 98.44 149 ILE A N 1
ATOM 1184 C CA . ILE A 1 149 ? 0.066 5.478 1.458 1.00 98.44 149 ILE A CA 1
ATOM 1185 C C . ILE A 1 149 ? 1.192 5.033 2.396 1.00 98.44 149 ILE A C 1
ATOM 1187 O O . ILE A 1 149 ? 1.085 5.192 3.612 1.00 98.44 149 ILE A O 1
ATOM 1191 N N . PHE A 1 150 ? 2.298 4.535 1.840 1.00 98.56 150 PHE A N 1
ATOM 1192 C CA . PHE A 1 150 ? 3.449 4.071 2.610 1.00 98.56 150 PHE A CA 1
ATOM 1193 C C . PHE A 1 150 ? 4.058 5.176 3.480 1.00 98.56 150 PHE A C 1
ATOM 1195 O O . PHE A 1 150 ? 4.337 4.931 4.653 1.00 98.56 150 PHE A O 1
ATOM 1202 N N . ALA A 1 151 ? 4.173 6.411 2.982 1.00 97.69 151 ALA A N 1
ATOM 1203 C CA . ALA A 1 151 ? 4.603 7.543 3.803 1.00 97.69 151 ALA A CA 1
ATOM 1204 C C . ALA A 1 151 ? 3.711 7.743 5.040 1.00 97.69 151 ALA A C 1
ATOM 1206 O O . ALA A 1 151 ? 4.232 7.915 6.139 1.00 97.69 151 ALA A O 1
ATOM 1207 N N . LYS A 1 152 ? 2.379 7.672 4.903 1.00 97.56 152 LYS A N 1
ATOM 1208 C CA . LYS A 1 152 ? 1.464 7.777 6.054 1.00 97.56 152 LYS A CA 1
ATOM 1209 C C . LYS A 1 152 ? 1.597 6.600 7.019 1.00 97.56 152 LYS A C 1
ATOM 1211 O O . LYS A 1 152 ? 1.614 6.817 8.224 1.00 97.56 152 LYS A O 1
ATOM 1216 N N . VAL A 1 153 ? 1.741 5.381 6.503 1.00 97.25 153 VAL A N 1
ATOM 1217 C CA . VAL A 1 153 ? 1.950 4.158 7.301 1.00 97.25 153 VAL A CA 1
ATOM 1218 C C . VAL A 1 153 ? 3.226 4.246 8.146 1.00 97.25 153 VAL A C 1
ATOM 1220 O O . VAL A 1 153 ? 3.205 3.872 9.318 1.00 97.25 153 VAL A O 1
ATOM 1223 N N . ILE A 1 154 ? 4.307 4.788 7.576 1.00 96.44 154 ILE A N 1
ATOM 1224 C CA . ILE A 1 154 ? 5.584 5.028 8.263 1.00 96.44 154 ILE A CA 1
ATOM 1225 C C . ILE A 1 154 ? 5.446 6.138 9.315 1.00 96.44 154 ILE A C 1
ATOM 1227 O O . ILE A 1 154 ? 5.901 5.979 10.444 1.00 96.44 154 ILE A O 1
ATOM 1231 N N . LEU A 1 155 ? 4.804 7.259 8.966 1.00 95.38 155 LEU A N 1
ATOM 1232 C CA . LEU A 1 155 ? 4.642 8.417 9.859 1.00 95.38 155 LEU A CA 1
ATOM 1233 C C . LEU A 1 155 ? 3.707 8.170 11.053 1.00 95.38 155 LEU A C 1
ATOM 1235 O O . LEU A 1 155 ? 3.772 8.916 12.029 1.00 95.38 155 LEU A O 1
ATOM 1239 N N . GLU A 1 156 ? 2.843 7.161 10.966 1.00 95.25 156 GLU A N 1
ATOM 1240 C CA . GLU A 1 156 ? 1.943 6.709 12.035 1.00 95.25 156 GLU A CA 1
ATOM 1241 C C . GLU A 1 156 ? 2.463 5.426 12.724 1.00 95.25 156 GLU A C 1
ATOM 1243 O O . GLU A 1 156 ? 1.730 4.798 13.484 1.00 95.25 156 GLU A O 1
ATOM 1248 N N . GLU A 1 157 ? 3.721 5.042 12.459 1.00 94.25 157 GLU A N 1
ATOM 1249 C CA . GLU A 1 157 ? 4.458 3.926 13.082 1.00 94.25 157 GLU A CA 1
ATOM 1250 C C . GLU A 1 157 ? 3.801 2.533 12.942 1.00 94.25 157 GLU A C 1
ATOM 1252 O O . GLU A 1 157 ? 4.045 1.636 13.748 1.00 94.25 157 GLU A O 1
ATOM 1257 N N . ILE A 1 158 ? 2.990 2.315 11.898 1.00 95.38 158 ILE A N 1
ATOM 1258 C CA . ILE A 1 158 ? 2.292 1.033 11.660 1.00 95.38 158 ILE A CA 1
ATOM 1259 C C . ILE A 1 158 ? 3.233 -0.010 11.047 1.00 95.38 158 ILE A C 1
ATOM 1261 O O . ILE A 1 158 ? 3.197 -1.180 11.423 1.00 95.38 158 ILE A O 1
ATOM 1265 N N . VAL A 1 159 ? 4.078 0.407 10.099 1.00 96.25 159 VAL A N 1
ATOM 1266 C CA . VAL A 1 159 ? 5.175 -0.399 9.540 1.00 96.25 159 VAL A CA 1
ATOM 1267 C C . VAL A 1 159 ? 6.418 0.483 9.483 1.00 96.25 159 VAL A C 1
ATOM 1269 O O . VAL A 1 159 ? 6.334 1.654 9.113 1.00 96.25 159 VAL A O 1
ATOM 1272 N N . SER A 1 160 ? 7.575 -0.059 9.864 1.00 95.31 160 SER A N 1
ATOM 1273 C CA . SER A 1 160 ? 8.832 0.690 9.852 1.00 95.31 160 SER A CA 1
ATOM 1274 C C . SER A 1 160 ? 9.296 1.001 8.426 1.00 95.31 160 SER A C 1
ATOM 1276 O O . SER A 1 160 ? 9.042 0.246 7.486 1.00 95.31 160 SER A O 1
ATOM 1278 N N . PHE A 1 161 ? 10.034 2.102 8.271 1.00 94.94 161 PHE A N 1
ATOM 1279 C CA . PHE A 1 161 ? 10.607 2.498 6.983 1.00 94.94 161 PHE A CA 1
ATOM 1280 C C . PHE A 1 161 ? 11.484 1.400 6.373 1.00 94.94 161 PHE A C 1
ATOM 1282 O O . PHE A 1 161 ? 11.304 1.068 5.208 1.00 94.94 161 PHE A O 1
ATOM 1289 N N . SER A 1 162 ? 12.365 0.785 7.165 1.00 93.88 162 SER A N 1
ATOM 1290 C CA . SER A 1 162 ? 13.281 -0.265 6.701 1.00 93.88 162 SER A CA 1
ATOM 1291 C C . SER A 1 162 ? 12.552 -1.527 6.217 1.00 93.88 162 SER A C 1
ATOM 1293 O O . SER A 1 162 ? 13.058 -2.220 5.338 1.00 93.88 162 SER A O 1
ATOM 1295 N N . GLU A 1 163 ? 11.365 -1.822 6.759 1.00 95.75 163 GLU A N 1
ATOM 1296 C CA . GLU A 1 163 ? 10.535 -2.939 6.298 1.00 95.75 163 GLU A CA 1
ATOM 1297 C C . GLU A 1 163 ? 9.805 -2.584 4.997 1.00 95.75 163 GLU A C 1
ATOM 1299 O O . GLU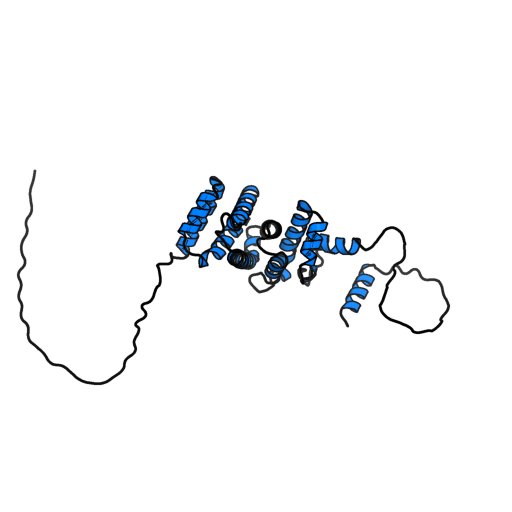 A 1 163 ? 9.865 -3.350 4.042 1.00 95.75 163 GLU A O 1
ATOM 1304 N N . ILE A 1 164 ? 9.207 -1.390 4.897 1.00 97.44 164 ILE A N 1
ATOM 1305 C CA . ILE A 1 164 ? 8.635 -0.892 3.633 1.00 97.44 164 ILE A CA 1
ATOM 1306 C C . ILE A 1 164 ? 9.699 -0.841 2.522 1.00 97.44 164 ILE A C 1
ATOM 1308 O O . ILE A 1 164 ? 9.435 -1.242 1.392 1.00 97.44 164 ILE A O 1
ATOM 1312 N N . GLU A 1 165 ? 10.913 -0.390 2.835 1.00 95.44 165 GLU A N 1
ATOM 1313 C CA . GLU A 1 165 ? 12.031 -0.339 1.892 1.00 95.44 165 GLU A CA 1
ATOM 1314 C C . GLU A 1 165 ? 12.450 -1.747 1.429 1.00 95.44 165 GLU A C 1
ATOM 1316 O O . GLU A 1 165 ? 12.665 -1.950 0.233 1.00 95.44 165 GLU A O 1
ATOM 1321 N N . ARG A 1 166 ? 12.471 -2.741 2.334 1.00 96.12 166 ARG A N 1
ATOM 1322 C CA . ARG A 1 166 ? 12.669 -4.160 1.987 1.00 96.12 166 ARG A CA 1
ATOM 1323 C C . ARG A 1 166 ? 11.577 -4.668 1.043 1.00 96.12 166 ARG A C 1
ATOM 1325 O O . ARG A 1 166 ? 11.907 -5.245 0.011 1.00 96.12 166 ARG A O 1
ATOM 1332 N N . LEU A 1 167 ? 10.303 -4.411 1.352 1.00 97.81 167 LEU A N 1
ATOM 1333 C CA . LEU A 1 167 ? 9.177 -4.823 0.505 1.00 97.81 167 LEU A CA 1
ATOM 1334 C C . LEU A 1 167 ? 9.268 -4.223 -0.907 1.00 97.81 167 LEU A C 1
ATOM 1336 O O . LEU A 1 167 ? 9.073 -4.932 -1.889 1.00 97.81 167 LEU A O 1
ATOM 1340 N N . ILE A 1 168 ? 9.605 -2.934 -1.027 1.00 97.62 168 ILE A N 1
ATOM 1341 C CA . ILE A 1 168 ? 9.768 -2.263 -2.328 1.00 97.62 168 ILE A CA 1
ATOM 1342 C C . ILE A 1 168 ? 10.969 -2.827 -3.105 1.00 97.62 168 ILE A C 1
ATOM 1344 O O . ILE A 1 168 ? 10.908 -2.928 -4.329 1.00 97.62 168 ILE A O 1
ATOM 1348 N N . TYR A 1 169 ? 12.056 -3.186 -2.413 1.00 95.94 169 TYR A N 1
ATOM 1349 C CA . TYR A 1 169 ? 13.254 -3.764 -3.030 1.00 95.94 169 TYR A CA 1
ATOM 1350 C C . TYR A 1 169 ? 13.030 -5.195 -3.530 1.00 95.94 169 TYR A C 1
ATOM 1352 O O . TYR A 1 169 ? 13.592 -5.581 -4.549 1.00 95.94 169 TYR A O 1
ATOM 1360 N N . GLU A 1 170 ? 12.231 -5.984 -2.812 1.00 95.81 170 GLU A N 1
ATOM 1361 C CA . GLU A 1 170 ? 11.932 -7.383 -3.141 1.00 95.81 170 GLU A CA 1
ATOM 1362 C C . GLU A 1 170 ? 10.706 -7.537 -4.062 1.00 95.81 170 GLU A C 1
ATOM 1364 O O . GLU A 1 170 ? 10.531 -8.601 -4.649 1.00 95.81 170 GLU A O 1
ATOM 1369 N N . GLY A 1 171 ? 9.875 -6.501 -4.213 1.00 96.44 171 GLY A N 1
ATOM 1370 C CA . GLY A 1 171 ? 8.587 -6.564 -4.911 1.00 96.44 171 GLY A CA 1
ATOM 1371 C C . GLY A 1 171 ? 8.635 -6.646 -6.444 1.00 96.44 171 GLY A C 1
ATOM 1372 O O . GLY A 1 171 ? 9.656 -6.368 -7.085 1.00 96.44 171 GLY A O 1
ATOM 1373 N N . GLY A 1 172 ? 7.466 -6.970 -7.006 1.00 96.44 172 GLY A N 1
ATOM 1374 C CA . GLY A 1 172 ? 7.194 -7.215 -8.428 1.00 96.44 172 GLY A CA 1
ATOM 1375 C C . GLY A 1 172 ? 6.612 -8.613 -8.662 1.00 96.44 172 GLY A C 1
ATOM 1376 O O . GLY A 1 172 ? 6.521 -9.403 -7.719 1.00 96.44 172 GLY A O 1
ATOM 1377 N N . GLU A 1 173 ? 6.222 -8.925 -9.901 1.00 94.12 173 GLU A N 1
ATOM 1378 C CA . GLU A 1 173 ? 5.760 -10.273 -10.287 1.00 94.12 173 GLU A CA 1
ATOM 1379 C C . GLU A 1 173 ? 6.889 -11.302 -10.068 1.00 94.12 173 GLU A C 1
ATOM 1381 O O . GLU A 1 173 ? 6.680 -12.399 -9.543 1.00 94.12 173 GLU A O 1
ATOM 1386 N N . GLU A 1 174 ? 8.119 -10.896 -10.395 1.00 94.56 174 GLU A N 1
ATOM 1387 C CA . GLU A 1 174 ? 9.361 -11.574 -10.027 1.00 94.56 174 GLU A CA 1
ATOM 1388 C C . GLU A 1 174 ? 10.117 -10.764 -8.954 1.00 94.56 174 GLU A C 1
ATOM 1390 O O . GLU A 1 174 ? 10.027 -9.536 -8.892 1.00 94.56 174 GLU A O 1
ATOM 1395 N N . GLN A 1 175 ? 10.895 -11.435 -8.096 1.00 94.25 175 GLN A N 1
ATOM 1396 C CA . GLN A 1 175 ? 11.559 -10.772 -6.968 1.00 94.25 175 GLN A CA 1
ATOM 1397 C C . GLN A 1 175 ? 12.540 -9.680 -7.434 1.00 94.25 175 GLN A C 1
ATOM 1399 O O . GLN A 1 175 ? 13.516 -9.960 -8.129 1.00 94.25 175 GLN A O 1
ATOM 1404 N N . GLY A 1 176 ? 12.312 -8.443 -6.988 1.00 93.75 176 GLY A N 1
ATOM 1405 C CA . GLY A 1 176 ? 13.121 -7.267 -7.325 1.00 93.75 176 GLY A CA 1
ATOM 1406 C C . GLY A 1 176 ? 12.823 -6.652 -8.693 1.00 93.75 176 GLY A C 1
ATOM 1407 O O . GLY A 1 176 ? 13.475 -5.684 -9.096 1.00 93.75 176 GLY A O 1
ATOM 1408 N N . ARG A 1 177 ? 11.810 -7.154 -9.401 1.00 95.75 177 ARG A N 1
ATOM 1409 C CA . ARG A 1 177 ? 11.432 -6.680 -10.731 1.00 95.75 177 ARG A CA 1
ATOM 1410 C C . ARG A 1 177 ? 11.048 -5.197 -10.755 1.00 95.75 177 ARG A C 1
ATOM 1412 O O . ARG A 1 177 ? 11.427 -4.492 -11.694 1.00 95.75 177 ARG A O 1
ATOM 1419 N N . LEU A 1 178 ? 10.425 -4.675 -9.691 1.00 96.50 178 LEU A N 1
ATOM 1420 C CA . LEU A 1 178 ? 10.117 -3.240 -9.568 1.00 96.50 178 LEU A CA 1
ATOM 1421 C C . LEU A 1 178 ? 11.367 -2.344 -9.644 1.00 96.50 178 LEU A C 1
ATOM 1423 O O . LEU A 1 178 ? 11.263 -1.191 -10.080 1.00 96.50 178 LEU A O 1
ATOM 1427 N N . VAL A 1 179 ? 12.539 -2.844 -9.233 1.00 95.31 179 VAL A N 1
ATOM 1428 C CA . VAL A 1 179 ? 13.822 -2.126 -9.330 1.00 95.31 179 VAL A CA 1
ATOM 1429 C C . VAL A 1 179 ? 14.311 -2.086 -10.776 1.00 95.31 179 VAL A C 1
ATOM 1431 O O . VAL A 1 179 ? 14.744 -1.030 -11.237 1.00 95.31 179 VAL A O 1
ATOM 1434 N N . GLU A 1 180 ? 14.197 -3.190 -11.520 1.00 93.19 180 GLU A N 1
ATOM 1435 C CA . GLU A 1 180 ? 14.621 -3.261 -12.926 1.00 93.19 180 GLU A CA 1
ATOM 1436 C C . GLU A 1 180 ? 13.878 -2.250 -13.808 1.00 93.19 180 GLU A C 1
ATOM 1438 O O . GLU A 1 180 ? 14.489 -1.543 -14.614 1.00 93.19 180 GLU A O 1
ATOM 1443 N N . ILE A 1 181 ? 12.555 -2.165 -13.635 1.00 92.25 181 ILE A N 1
ATOM 1444 C CA . ILE A 1 181 ? 11.676 -1.290 -14.425 1.00 92.25 181 ILE A CA 1
ATOM 1445 C C . ILE A 1 181 ? 11.602 0.146 -13.874 1.00 92.25 181 ILE A C 1
ATOM 1447 O O . ILE A 1 181 ? 11.183 1.062 -14.583 1.00 92.25 181 ILE A O 1
ATOM 1451 N N . GLY A 1 182 ? 12.040 0.363 -12.628 1.00 93.12 182 GLY A N 1
ATOM 1452 C CA . GLY A 1 182 ? 12.124 1.675 -11.978 1.00 93.12 182 GLY A CA 1
ATOM 1453 C C . GLY A 1 182 ? 10.890 2.132 -11.202 1.00 93.12 182 GLY A C 1
ATOM 1454 O O . GLY A 1 182 ? 10.905 3.243 -10.672 1.00 93.12 182 GLY A O 1
ATOM 1455 N N . LEU A 1 183 ? 9.858 1.295 -11.062 1.00 95.62 183 LEU A N 1
ATOM 1456 C CA . LEU A 1 183 ? 8.720 1.595 -10.184 1.00 95.62 183 LEU A CA 1
ATOM 1457 C C . LEU A 1 183 ? 9.146 1.672 -8.712 1.00 95.62 183 LEU A C 1
ATOM 1459 O O . LEU A 1 183 ? 8.647 2.523 -7.980 1.00 95.62 183 LEU A O 1
ATOM 1463 N N . ALA A 1 184 ? 10.134 0.877 -8.294 1.00 96.06 184 ALA A N 1
ATOM 1464 C CA . ALA A 1 184 ? 10.679 0.919 -6.939 1.00 96.06 184 ALA A CA 1
ATOM 1465 C C . ALA A 1 184 ? 11.246 2.311 -6.579 1.00 96.06 184 ALA A C 1
ATOM 1467 O O . ALA A 1 184 ? 10.976 2.842 -5.500 1.00 96.06 184 ALA A O 1
ATOM 1468 N N . ALA A 1 185 ? 11.956 2.952 -7.517 1.00 93.62 185 ALA A N 1
ATOM 1469 C CA . ALA A 1 185 ? 12.451 4.324 -7.373 1.00 93.62 185 ALA A CA 1
ATOM 1470 C C . ALA A 1 185 ? 11.324 5.375 -7.344 1.00 93.62 185 ALA A C 1
ATOM 1472 O O . ALA A 1 185 ? 11.464 6.411 -6.691 1.00 93.62 185 ALA A O 1
ATOM 1473 N N . GLU A 1 186 ? 10.213 5.131 -8.042 1.00 95.19 186 GLU A N 1
ATOM 1474 C CA . GLU A 1 186 ? 9.059 6.035 -8.072 1.00 95.19 186 GLU A CA 1
ATOM 1475 C C . GLU A 1 186 ? 8.278 5.997 -6.747 1.00 95.19 186 GLU A C 1
ATOM 1477 O O . GLU A 1 186 ? 7.993 7.052 -6.166 1.00 95.19 186 GLU A O 1
ATOM 1482 N N . VAL A 1 187 ? 8.013 4.790 -6.223 1.00 97.75 187 VAL A N 1
ATOM 1483 C CA . VAL A 1 187 ? 7.383 4.574 -4.908 1.00 97.75 187 VAL A CA 1
ATOM 1484 C C . VAL A 1 187 ? 8.261 5.177 -3.808 1.00 97.75 187 VAL A C 1
ATOM 1486 O O . VAL A 1 187 ? 7.815 6.066 -3.079 1.00 97.75 187 VAL A O 1
ATOM 1489 N N . LEU A 1 188 ? 9.532 4.760 -3.718 1.00 95.94 188 LEU A N 1
ATOM 1490 C CA . LEU A 1 188 ? 10.445 5.205 -2.660 1.00 95.94 188 LEU A CA 1
ATOM 1491 C C . LEU A 1 188 ? 10.725 6.712 -2.732 1.00 95.94 188 LEU A C 1
ATOM 1493 O O . LEU A 1 188 ? 10.714 7.396 -1.709 1.00 95.94 188 LEU A O 1
ATOM 1497 N N . GLY A 1 189 ? 10.910 7.262 -3.934 1.00 93.56 189 GLY A N 1
ATOM 1498 C CA . GLY A 1 189 ? 11.083 8.701 -4.120 1.00 93.56 189 GLY A CA 1
ATOM 1499 C C . GLY A 1 189 ? 9.875 9.507 -3.636 1.00 93.56 189 GLY A C 1
ATOM 1500 O O . GLY A 1 189 ? 10.053 10.557 -3.020 1.00 93.56 189 GLY A O 1
ATOM 1501 N N . THR A 1 190 ? 8.659 8.992 -3.840 1.00 96.69 190 THR A N 1
ATOM 1502 C CA . THR A 1 190 ? 7.426 9.634 -3.361 1.00 96.69 190 THR A CA 1
ATOM 1503 C C . THR A 1 190 ? 7.283 9.553 -1.837 1.00 96.69 190 THR A C 1
ATOM 1505 O O . THR A 1 190 ? 6.898 10.549 -1.221 1.00 96.69 190 THR A O 1
ATOM 1508 N N . ILE A 1 191 ? 7.677 8.436 -1.206 1.00 96.88 191 ILE A N 1
ATOM 1509 C CA . ILE A 1 191 ? 7.728 8.318 0.265 1.00 96.88 191 ILE A CA 1
ATOM 1510 C C . ILE A 1 191 ? 8.617 9.413 0.859 1.00 96.88 191 ILE A C 1
ATOM 1512 O O . ILE A 1 191 ? 8.201 10.157 1.750 1.00 96.88 191 ILE A O 1
ATOM 1516 N N . LEU A 1 192 ? 9.844 9.527 0.344 1.00 94.12 192 LEU A N 1
ATOM 1517 C CA . LEU A 1 192 ? 10.842 10.468 0.845 1.00 94.12 192 LEU A CA 1
ATOM 1518 C C . LEU A 1 192 ? 10.402 11.923 0.620 1.00 94.12 192 LEU A C 1
ATOM 1520 O O . LEU A 1 192 ? 10.535 12.743 1.526 1.00 94.12 192 LEU A O 1
ATOM 1524 N N . GLU A 1 193 ? 9.826 12.240 -0.545 1.00 93.44 193 GLU A N 1
ATOM 1525 C CA . GLU A 1 193 ? 9.290 13.573 -0.859 1.00 93.44 193 GLU A CA 1
ATOM 1526 C C . GLU A 1 193 ? 8.109 13.952 0.058 1.00 93.44 193 GLU A C 1
ATOM 1528 O O . GLU A 1 193 ? 8.064 15.082 0.554 1.00 93.44 193 GLU A O 1
ATOM 1533 N N . MET A 1 194 ? 7.212 13.011 0.383 1.00 94.56 194 MET A N 1
ATOM 1534 C CA . MET A 1 194 ? 6.108 13.252 1.320 1.00 94.56 194 MET A CA 1
ATOM 1535 C C . MET A 1 194 ? 6.592 13.449 2.764 1.00 94.56 194 MET A C 1
ATOM 1537 O O . MET A 1 194 ? 6.225 14.442 3.394 1.00 94.56 194 MET A O 1
ATOM 1541 N N . ILE A 1 195 ? 7.455 12.563 3.278 1.00 93.81 195 ILE A N 1
ATOM 1542 C CA . ILE A 1 195 ? 8.022 12.686 4.634 1.00 93.81 195 ILE A CA 1
ATOM 1543 C C . ILE A 1 195 ? 8.782 14.014 4.773 1.00 93.81 195 ILE A C 1
ATOM 1545 O O . ILE A 1 195 ? 8.578 14.739 5.752 1.00 93.81 195 ILE A O 1
ATOM 1549 N N . LYS A 1 196 ? 9.583 14.392 3.763 1.00 92.00 196 LYS A N 1
ATOM 1550 C CA . LYS A 1 196 ? 10.257 15.699 3.696 1.00 92.00 196 LYS A CA 1
ATOM 1551 C C . LYS A 1 196 ? 9.264 16.855 3.787 1.00 92.00 196 LYS A C 1
ATOM 1553 O O . LYS A 1 196 ? 9.478 17.783 4.562 1.00 92.00 196 LYS A O 1
ATOM 1558 N N . SER A 1 197 ? 8.190 16.808 2.998 1.00 93.00 197 SER A N 1
ATOM 1559 C CA . SER A 1 197 ? 7.211 17.895 2.919 1.00 93.00 197 SER A CA 1
ATOM 1560 C C . SER A 1 197 ? 6.364 18.046 4.185 1.00 93.00 197 SER A C 1
ATOM 1562 O O . SER A 1 197 ? 5.876 19.144 4.447 1.00 93.00 197 SER A O 1
ATOM 1564 N N . GLU A 1 198 ? 6.152 16.972 4.948 1.00 93.50 198 GLU A N 1
ATOM 1565 C CA . GLU A 1 198 ? 5.259 16.965 6.114 1.00 93.50 198 GLU A CA 1
ATOM 1566 C C . GLU A 1 198 ? 5.991 17.095 7.456 1.00 93.50 198 GLU A C 1
ATOM 1568 O O . GLU A 1 198 ? 5.456 17.697 8.388 1.00 93.50 198 GLU A O 1
ATOM 1573 N N . LYS A 1 199 ? 7.208 16.546 7.573 1.00 92.50 199 LYS A N 1
ATOM 1574 C CA . LYS A 1 199 ? 7.997 16.531 8.821 1.00 92.50 199 LYS A CA 1
ATOM 1575 C C . LYS A 1 199 ? 9.364 17.222 8.712 1.00 92.50 199 LYS A C 1
ATOM 1577 O O . LYS A 1 199 ? 10.007 17.458 9.734 1.00 92.50 199 LYS A O 1
ATOM 1582 N N . GLY A 1 200 ? 9.798 17.582 7.504 1.00 89.75 200 GLY A N 1
ATOM 1583 C CA . GLY A 1 200 ? 11.077 18.245 7.249 1.00 89.75 200 GLY A CA 1
ATOM 1584 C C . GLY A 1 200 ? 12.288 17.308 7.201 1.00 89.75 200 GLY A C 1
ATOM 1585 O O . GLY A 1 200 ? 12.229 16.126 7.542 1.00 89.75 200 GLY A O 1
ATOM 1586 N N . ASP A 1 201 ? 13.426 17.871 6.790 1.00 87.88 201 ASP A N 1
ATOM 1587 C CA . ASP A 1 201 ? 14.675 17.135 6.548 1.00 87.88 201 ASP A CA 1
ATOM 1588 C C . ASP A 1 201 ? 15.252 16.420 7.780 1.00 87.88 201 ASP A C 1
ATOM 1590 O O . ASP A 1 201 ? 15.928 15.403 7.634 1.00 87.88 201 ASP A O 1
ATOM 1594 N N . SER A 1 202 ? 14.982 16.919 8.992 1.00 86.88 202 SER A N 1
ATOM 1595 C CA . SER A 1 202 ? 15.490 16.312 10.232 1.00 86.88 202 SER A CA 1
ATOM 1596 C C . SER A 1 202 ? 14.891 14.925 10.468 1.00 86.88 202 SER A C 1
ATOM 1598 O O . SER A 1 202 ? 15.632 13.964 10.653 1.00 86.88 202 SER A O 1
ATOM 1600 N N . VAL A 1 203 ? 13.559 14.816 10.410 1.00 87.81 203 VAL A N 1
ATOM 1601 C CA . VAL A 1 203 ? 12.832 13.551 10.611 1.00 87.81 203 VAL A CA 1
ATOM 1602 C C . VAL A 1 203 ? 13.106 12.589 9.459 1.00 87.81 203 VAL A C 1
ATOM 1604 O O . VAL A 1 203 ? 13.294 11.397 9.674 1.00 87.81 203 VAL A O 1
ATOM 1607 N N . LEU A 1 204 ? 13.216 13.109 8.234 1.00 88.38 204 LEU A N 1
ATOM 1608 C CA . LEU A 1 204 ? 13.625 12.319 7.077 1.00 88.38 204 LEU A CA 1
ATOM 1609 C C . LEU A 1 204 ? 15.012 11.685 7.272 1.00 88.38 204 LEU A C 1
ATOM 1611 O O . LEU A 1 204 ? 15.178 10.498 7.015 1.00 88.38 204 LEU A O 1
ATOM 1615 N N . SER A 1 205 ? 15.991 12.455 7.757 1.00 86.81 205 SER A N 1
ATOM 1616 C CA . SER A 1 205 ? 17.357 11.965 7.997 1.00 86.81 205 SER A CA 1
ATOM 1617 C C . SER A 1 205 ? 17.405 10.905 9.102 1.00 86.81 205 SER A C 1
ATOM 1619 O O . SER A 1 205 ? 18.124 9.917 8.976 1.00 86.81 205 SER A O 1
ATOM 1621 N N . GLU A 1 206 ? 16.617 11.086 10.165 1.00 88.12 206 GLU A N 1
ATOM 1622 C CA . GLU A 1 206 ? 16.451 10.110 11.249 1.00 88.12 206 GLU A CA 1
ATOM 1623 C C . GLU A 1 206 ? 15.860 8.793 10.726 1.00 88.12 206 GLU A C 1
ATOM 1625 O O . GLU A 1 206 ? 16.467 7.735 10.899 1.00 88.12 206 GLU A O 1
ATOM 1630 N N . ILE A 1 207 ? 14.751 8.863 9.984 1.00 85.69 207 ILE A N 1
ATOM 1631 C CA . ILE A 1 207 ? 14.108 7.700 9.360 1.00 85.69 207 ILE A CA 1
ATOM 1632 C C . ILE A 1 207 ? 15.076 6.980 8.407 1.00 85.69 207 ILE A C 1
ATOM 1634 O O . ILE A 1 207 ? 15.245 5.765 8.515 1.00 85.69 207 ILE A O 1
ATOM 1638 N N . GLN A 1 208 ? 15.780 7.709 7.536 1.00 83.81 208 GLN A N 1
ATOM 1639 C CA . GLN A 1 208 ? 16.773 7.127 6.625 1.00 83.81 208 GLN A CA 1
ATOM 1640 C C . GLN A 1 208 ? 17.943 6.460 7.369 1.00 83.81 208 GLN A C 1
ATOM 1642 O O . GLN A 1 208 ? 18.431 5.424 6.925 1.00 83.81 208 GLN A O 1
ATOM 1647 N N . SER A 1 209 ? 18.366 6.995 8.521 1.00 81.75 209 SER A N 1
ATOM 1648 C CA . SER A 1 209 ? 19.445 6.402 9.328 1.00 81.75 209 SER A CA 1
ATOM 1649 C C . SER A 1 209 ? 19.087 5.055 9.974 1.00 81.75 209 SER A C 1
ATOM 1651 O O . SER A 1 209 ? 19.982 4.329 10.402 1.00 81.75 209 SER A O 1
ATOM 1653 N N . SER A 1 210 ? 17.795 4.702 10.022 1.00 77.75 210 SER A N 1
ATOM 1654 C CA . SER A 1 210 ? 17.313 3.408 10.525 1.00 77.75 210 SER A CA 1
ATOM 1655 C C . SER A 1 210 ? 17.360 2.272 9.490 1.00 77.75 210 SER A C 1
ATOM 1657 O O . SER A 1 210 ? 17.078 1.118 9.829 1.00 77.75 210 SER A O 1
ATOM 1659 N N . SER A 1 211 ? 17.720 2.569 8.235 1.00 79.88 211 SER A N 1
ATOM 1660 C CA . SER A 1 211 ? 17.820 1.572 7.167 1.00 79.88 211 SER A CA 1
ATOM 1661 C C . SER A 1 211 ? 19.257 1.155 6.856 1.00 79.88 211 SER A C 1
ATOM 1663 O O . SER A 1 211 ? 20.205 1.931 6.964 1.00 79.88 211 SER A O 1
ATOM 1665 N N . ASN A 1 212 ? 19.396 -0.100 6.426 1.00 73.75 212 ASN A N 1
ATOM 1666 C CA . ASN A 1 212 ? 20.641 -0.675 5.918 1.00 73.75 212 ASN A CA 1
ATOM 1667 C C . ASN A 1 212 ? 20.712 -0.667 4.380 1.00 73.75 212 ASN A C 1
ATOM 1669 O O . ASN A 1 212 ? 21.780 -0.924 3.818 1.00 73.75 212 ASN A O 1
ATOM 1673 N N . LEU A 1 213 ? 19.592 -0.416 3.695 1.00 72.44 213 LEU A N 1
ATOM 1674 C CA . LEU A 1 213 ? 19.549 -0.342 2.239 1.00 72.44 213 LEU A CA 1
ATOM 1675 C C . LEU A 1 213 ? 19.999 1.050 1.778 1.00 72.44 213 LEU A C 1
ATOM 1677 O O . LEU A 1 213 ? 19.784 2.064 2.440 1.00 72.44 213 LEU A O 1
ATOM 1681 N N . ARG A 1 214 ? 20.713 1.095 0.651 1.00 77.81 214 ARG A N 1
ATOM 1682 C CA . ARG A 1 214 ? 21.155 2.351 0.038 1.00 77.81 214 ARG A CA 1
ATOM 1683 C C . ARG A 1 214 ? 20.149 2.731 -1.035 1.00 77.81 214 ARG A C 1
ATOM 1685 O O . ARG A 1 214 ? 19.822 1.888 -1.862 1.00 77.81 214 ARG A O 1
ATOM 1692 N N . LEU A 1 215 ? 19.760 4.007 -1.101 1.00 79.94 215 LEU A N 1
ATOM 1693 C CA . LEU A 1 215 ? 18.863 4.520 -2.151 1.00 79.94 215 LEU A CA 1
ATOM 1694 C C . LEU A 1 215 ? 19.347 4.182 -3.573 1.00 79.94 215 LEU A C 1
ATOM 1696 O O . LEU A 1 215 ? 18.534 3.945 -4.459 1.00 79.94 215 LEU A O 1
ATOM 1700 N N . GLU A 1 216 ? 20.664 4.107 -3.779 1.00 78.75 216 GLU A N 1
ATOM 1701 C CA . GLU A 1 216 ? 21.284 3.696 -5.048 1.00 78.75 216 GLU A CA 1
ATOM 1702 C C . GLU A 1 216 ? 20.854 2.291 -5.506 1.00 78.75 216 GLU A C 1
ATOM 1704 O O . GLU A 1 216 ? 20.770 2.038 -6.704 1.00 78.75 216 GLU A O 1
ATOM 1709 N N . ASN A 1 217 ? 20.534 1.386 -4.573 1.00 85.56 217 ASN A N 1
ATOM 1710 C CA . ASN A 1 217 ? 20.093 0.022 -4.874 1.00 85.56 217 ASN A CA 1
ATOM 1711 C C . ASN A 1 217 ? 18.713 -0.006 -5.553 1.00 85.56 217 ASN A C 1
ATOM 1713 O O . ASN A 1 217 ? 18.371 -0.996 -6.187 1.00 85.56 217 ASN A O 1
ATOM 1717 N N . PHE A 1 218 ? 17.930 1.073 -5.442 1.00 87.00 218 PHE A N 1
ATOM 1718 C CA . PHE A 1 218 ? 16.620 1.223 -6.084 1.00 87.00 218 PHE A CA 1
ATOM 1719 C C . PHE A 1 218 ? 16.722 1.767 -7.512 1.00 87.00 218 PHE A C 1
ATOM 1721 O O . PHE A 1 218 ? 15.705 1.953 -8.180 1.00 87.00 218 PHE A O 1
ATOM 1728 N N . ARG A 1 219 ? 17.937 2.055 -7.995 1.00 83.56 219 ARG A N 1
ATOM 1729 C CA . ARG A 1 219 ? 18.168 2.585 -9.336 1.00 83.56 219 ARG A CA 1
ATOM 1730 C C . ARG A 1 219 ? 18.139 1.459 -10.384 1.00 83.56 219 ARG A C 1
ATOM 1732 O O . ARG A 1 219 ? 18.948 0.539 -10.293 1.00 83.56 219 ARG A O 1
ATOM 1739 N N . PRO A 1 220 ? 17.323 1.578 -11.450 1.00 83.69 220 PRO A N 1
ATOM 1740 C CA . PRO A 1 220 ? 17.389 0.696 -12.614 1.00 83.69 220 PRO A CA 1
ATOM 1741 C C . PRO A 1 220 ? 18.816 0.578 -13.182 1.00 83.69 220 PRO A C 1
ATOM 1743 O O . PRO A 1 220 ? 19.395 1.618 -13.528 1.00 83.69 220 PRO A O 1
ATOM 1746 N N . PRO A 1 221 ? 19.368 -0.642 -13.363 1.00 74.44 221 PRO A N 1
ATOM 1747 C CA . PRO A 1 221 ? 20.780 -0.858 -13.710 1.00 74.44 221 PRO A CA 1
ATOM 1748 C C . PRO A 1 221 ? 21.281 -0.162 -14.986 1.00 74.44 221 PRO A C 1
ATOM 1750 O O . PRO A 1 221 ? 22.479 0.063 -15.140 1.00 74.44 221 PRO A O 1
ATOM 1753 N N . SER A 1 222 ? 20.383 0.173 -15.917 1.00 63.34 222 SER A N 1
ATOM 1754 C CA . SER A 1 222 ? 20.716 0.720 -17.239 1.00 63.34 222 SER A CA 1
ATOM 1755 C C . SER A 1 222 ? 20.109 2.102 -17.527 1.00 63.34 222 SER A C 1
ATOM 1757 O O . SER A 1 222 ? 20.010 2.494 -18.693 1.00 63.34 222 SER A O 1
ATOM 1759 N N . SER A 1 223 ? 19.662 2.849 -16.507 1.00 62.97 223 SER A N 1
ATOM 1760 C CA . SER A 1 223 ? 18.985 4.140 -16.711 1.00 62.97 223 SER A CA 1
ATOM 1761 C C . SER A 1 223 ? 19.863 5.368 -16.445 1.00 62.97 223 SER A C 1
ATOM 1763 O O . SER A 1 223 ? 20.212 5.676 -15.306 1.00 62.97 223 SER A O 1
ATOM 1765 N N . ASN A 1 224 ? 20.083 6.152 -17.506 1.00 61.62 224 ASN A N 1
ATOM 1766 C CA . ASN A 1 224 ? 20.610 7.523 -17.444 1.00 61.62 224 ASN A CA 1
ATOM 1767 C C . ASN A 1 224 ? 19.515 8.589 -17.207 1.00 61.62 224 ASN A C 1
ATOM 1769 O O . ASN A 1 224 ? 19.796 9.785 -17.299 1.00 61.62 224 ASN A O 1
ATOM 1773 N N . LYS A 1 225 ? 18.256 8.194 -16.967 1.00 68.88 225 LYS A N 1
ATOM 1774 C CA . LYS A 1 225 ? 17.185 9.138 -16.606 1.00 68.88 225 LYS A CA 1
ATOM 1775 C C . LYS A 1 225 ? 17.382 9.602 -15.164 1.00 68.88 225 LYS A C 1
ATOM 1777 O O . LYS A 1 225 ? 17.905 8.846 -14.349 1.00 68.88 225 LYS A O 1
ATOM 1782 N N . SER A 1 226 ? 16.929 10.820 -14.862 1.00 72.19 226 SER A N 1
ATOM 1783 C CA . SER A 1 226 ? 16.838 11.257 -13.472 1.00 72.19 226 SER A CA 1
ATOM 1784 C C . SER A 1 226 ? 15.536 10.762 -12.847 1.00 72.19 226 SER A C 1
ATOM 1786 O O . SER A 1 226 ? 14.467 10.939 -13.435 1.00 72.19 226 SER A O 1
ATOM 1788 N N . TRP A 1 227 ? 15.637 10.140 -11.677 1.00 77.12 227 TRP A N 1
ATOM 1789 C CA . TRP A 1 227 ? 14.524 9.548 -10.936 1.00 77.12 227 TRP A CA 1
ATOM 1790 C C . TRP A 1 227 ? 14.185 10.350 -9.676 1.00 77.12 227 TRP A C 1
ATOM 1792 O O . TRP A 1 227 ? 15.000 11.144 -9.204 1.00 77.12 227 TRP A O 1
ATOM 1802 N N . ARG A 1 228 ? 12.991 10.151 -9.091 1.00 75.25 228 ARG A N 1
ATOM 1803 C CA . ARG A 1 228 ? 12.561 10.909 -7.895 1.00 75.25 228 ARG A CA 1
ATOM 1804 C C . ARG A 1 228 ? 13.555 10.789 -6.730 1.00 75.25 228 ARG A C 1
ATOM 1806 O O . ARG A 1 228 ? 13.829 11.794 -6.077 1.00 75.25 228 ARG A O 1
ATOM 1813 N N . ILE A 1 229 ? 14.153 9.609 -6.534 1.00 73.62 229 ILE A N 1
ATOM 1814 C CA . ILE A 1 229 ? 15.203 9.357 -5.528 1.00 73.62 229 ILE A CA 1
ATOM 1815 C C . ILE A 1 229 ? 16.479 10.200 -5.718 1.00 73.62 229 ILE A C 1
ATOM 1817 O O . ILE A 1 229 ? 17.118 10.556 -4.725 1.00 73.62 229 ILE A O 1
ATOM 1821 N N . ASP A 1 230 ? 16.826 10.610 -6.945 1.00 73.69 230 ASP A N 1
ATOM 1822 C CA . ASP A 1 230 ? 18.052 11.382 -7.216 1.00 73.69 230 ASP A CA 1
ATOM 1823 C C . ASP A 1 230 ? 18.027 12.759 -6.537 1.00 73.69 230 ASP A C 1
ATOM 1825 O O . ASP A 1 230 ? 19.073 13.271 -6.127 1.00 73.69 230 ASP A O 1
ATOM 1829 N N . LYS A 1 231 ? 16.830 13.349 -6.372 1.00 71.88 231 LYS A N 1
ATOM 1830 C CA . LYS A 1 231 ? 16.631 14.604 -5.623 1.00 71.88 231 LYS A CA 1
ATOM 1831 C C . LYS A 1 231 ? 17.198 14.500 -4.203 1.00 71.88 231 LYS A C 1
ATOM 1833 O O . LYS A 1 231 ? 17.733 15.479 -3.684 1.00 71.88 231 LYS A O 1
ATOM 1838 N N . GLN A 1 232 ? 17.067 13.326 -3.580 1.00 65.50 232 GLN A N 1
ATOM 1839 C CA . GLN A 1 232 ? 17.485 13.081 -2.203 1.00 65.50 232 GLN A CA 1
ATOM 1840 C C . GLN A 1 232 ? 18.973 12.713 -2.128 1.00 65.50 232 GLN A C 1
ATOM 1842 O O . GLN A 1 232 ? 19.703 13.308 -1.336 1.00 65.50 232 GLN A O 1
ATOM 1847 N N . ILE A 1 233 ? 19.447 11.838 -3.023 1.00 59.12 233 ILE A N 1
ATOM 1848 C CA . ILE A 1 233 ? 20.870 11.471 -3.160 1.00 59.12 233 ILE A CA 1
ATOM 1849 C C . ILE A 1 233 ? 21.746 12.717 -3.384 1.00 59.12 233 ILE A C 1
ATOM 1851 O O . ILE A 1 233 ? 22.731 12.942 -2.676 1.00 59.12 233 ILE A O 1
ATOM 1855 N N . GLY A 1 234 ? 21.351 13.585 -4.323 1.00 51.09 234 GLY A N 1
ATOM 1856 C CA . GLY A 1 234 ? 22.068 14.8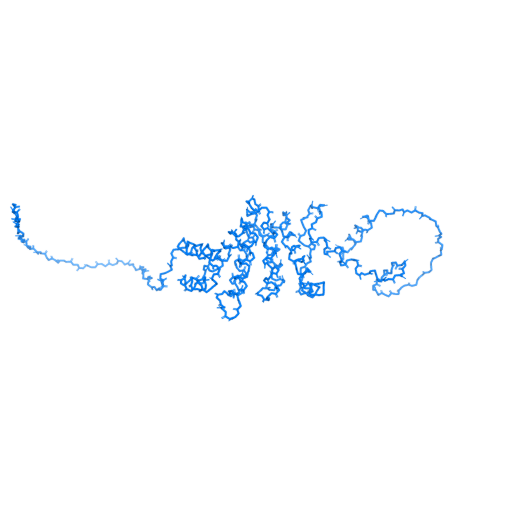25 -4.625 1.00 51.09 234 GLY A CA 1
ATOM 1857 C C . GLY A 1 234 ? 22.067 15.844 -3.478 1.00 51.09 234 GLY A C 1
ATOM 1858 O O . GLY A 1 234 ? 22.946 16.706 -3.425 1.00 51.09 234 GLY A O 1
ATOM 1859 N N . SER A 1 235 ? 21.120 15.746 -2.538 1.00 45.12 235 SER A N 1
ATOM 1860 C CA . SER A 1 235 ? 21.069 1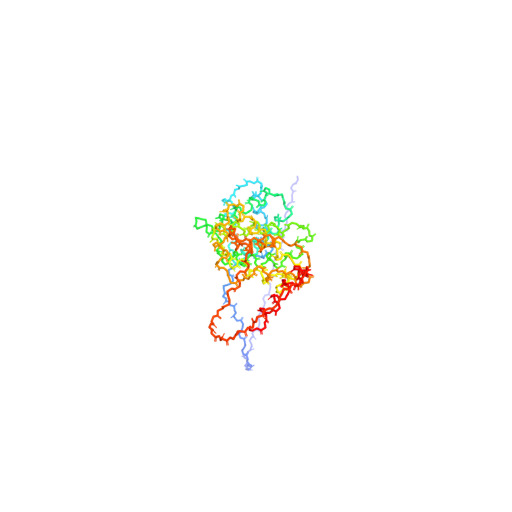6.614 -1.356 1.00 45.12 235 SER A CA 1
ATOM 1861 C C . SER A 1 235 ? 22.072 16.182 -0.280 1.00 45.12 235 SER A C 1
ATOM 1863 O O . SER A 1 235 ? 22.690 17.048 0.341 1.00 45.12 235 SER A O 1
ATOM 1865 N N . SER A 1 236 ? 22.307 14.876 -0.098 1.00 39.12 236 SER A N 1
ATOM 1866 C CA . SER A 1 236 ? 23.309 14.365 0.854 1.00 39.12 236 SER A CA 1
ATOM 1867 C C . SER A 1 236 ? 24.733 14.799 0.493 1.00 39.12 236 SER A C 1
ATOM 1869 O O . SER A 1 236 ? 25.469 15.255 1.365 1.00 39.12 236 SER A O 1
ATOM 1871 N N . PHE A 1 237 ? 25.107 14.771 -0.792 1.00 35.91 237 PHE A N 1
ATOM 1872 C CA . PHE A 1 237 ? 26.415 15.274 -1.248 1.00 35.91 237 PHE A CA 1
ATOM 1873 C C . PHE A 1 237 ? 26.579 16.797 -1.120 1.00 35.91 237 PHE A C 1
ATOM 1875 O O . PHE A 1 237 ? 27.701 17.302 -1.109 1.00 35.91 237 PHE A O 1
ATOM 1882 N N . LYS A 1 238 ? 25.479 17.551 -1.011 1.00 34.44 238 LYS A N 1
ATOM 1883 C CA . LYS A 1 238 ? 25.514 19.015 -0.896 1.00 34.44 238 LYS A CA 1
ATOM 1884 C C . LYS A 1 238 ? 25.712 19.507 0.544 1.00 34.44 238 LYS A C 1
ATOM 1886 O O . LYS A 1 238 ? 26.048 20.670 0.740 1.00 34.44 238 LYS A O 1
ATOM 1891 N N . LEU A 1 239 ? 25.549 18.630 1.539 1.00 30.78 239 LEU A N 1
ATOM 1892 C CA . LEU A 1 239 ? 25.667 18.949 2.970 1.00 30.78 239 LEU A CA 1
ATOM 1893 C C . LEU A 1 239 ? 27.108 18.917 3.521 1.00 30.78 239 LEU A C 1
ATOM 1895 O O . LEU A 1 239 ? 27.324 19.289 4.673 1.00 30.78 239 LEU A O 1
ATOM 1899 N N . THR A 1 240 ? 28.104 18.527 2.717 1.00 32.56 240 THR A N 1
ATOM 1900 C CA . THR A 1 240 ? 29.527 18.486 3.121 1.00 32.56 240 THR A CA 1
ATOM 1901 C C . THR A 1 240 ? 30.379 19.640 2.584 1.00 32.56 240 THR A C 1
ATOM 1903 O O . THR A 1 240 ? 31.595 19.630 2.760 1.00 32.56 240 THR A O 1
ATOM 1906 N N . LEU A 1 241 ? 29.770 20.666 1.982 1.00 36.06 241 LEU A N 1
ATOM 1907 C CA . LEU A 1 241 ? 30.431 21.944 1.697 1.00 36.06 241 LEU A CA 1
ATOM 1908 C C . LEU A 1 241 ? 29.992 22.980 2.737 1.00 36.06 241 LEU A C 1
ATOM 1910 O O . LEU A 1 241 ? 29.078 23.766 2.504 1.00 36.06 241 LEU A O 1
ATOM 1914 N N . LYS A 1 242 ? 30.643 22.952 3.909 1.00 34.78 242 LYS A N 1
ATOM 1915 C CA . LYS A 1 242 ? 30.552 24.058 4.874 1.00 34.78 242 LYS A CA 1
ATOM 1916 C C . LYS A 1 242 ? 31.187 25.314 4.286 1.00 34.78 242 LYS A C 1
ATOM 1918 O O . LYS A 1 242 ? 32.134 25.228 3.509 1.00 34.78 242 LYS A O 1
ATOM 1923 N N . ASP A 1 243 ? 30.654 26.462 4.683 1.00 40.12 243 ASP A N 1
ATOM 1924 C CA . ASP A 1 243 ? 30.975 27.759 4.102 1.00 40.12 243 ASP A CA 1
ATOM 1925 C C . ASP A 1 243 ? 32.481 28.071 4.082 1.00 40.12 243 ASP A C 1
ATOM 1927 O O . ASP A 1 243 ? 33.116 28.222 5.125 1.00 40.12 243 ASP A O 1
ATOM 1931 N N . GLY A 1 244 ? 33.016 28.267 2.874 1.00 45.84 244 GLY A N 1
ATOM 1932 C CA . GLY A 1 244 ? 34.128 29.185 2.645 1.00 45.84 244 GLY A CA 1
ATOM 1933 C C . GLY A 1 244 ? 35.556 28.709 2.929 1.00 45.84 244 GLY A C 1
ATOM 1934 O O . GLY A 1 244 ? 36.295 29.470 3.540 1.00 45.84 244 GLY A O 1
ATOM 1935 N N . GLU A 1 245 ? 35.998 27.574 2.373 1.00 36.75 245 GLU A N 1
ATOM 1936 C CA . GLU A 1 245 ? 37.383 27.443 1.868 1.00 36.75 245 GLU A CA 1
ATOM 1937 C C . GLU A 1 245 ? 37.424 26.616 0.566 1.00 36.75 245 GLU A C 1
ATOM 1939 O O . GLU A 1 245 ? 36.985 25.467 0.539 1.00 36.75 245 GLU A O 1
ATOM 1944 N N . ASP A 1 246 ? 38.001 27.168 -0.513 1.00 39.91 246 ASP A N 1
ATOM 1945 C CA . ASP A 1 246 ? 38.189 26.490 -1.814 1.00 39.91 246 ASP A CA 1
ATOM 1946 C C . ASP A 1 246 ? 39.331 25.447 -1.770 1.00 39.91 246 ASP A C 1
ATOM 1948 O O . ASP A 1 246 ? 40.320 25.530 -2.505 1.00 39.91 246 ASP A O 1
ATOM 1952 N N . LYS A 1 247 ? 39.230 24.455 -0.875 1.00 34.62 247 LYS A N 1
ATOM 1953 C CA . LYS A 1 247 ? 40.179 23.334 -0.785 1.00 34.62 247 LYS A CA 1
ATOM 1954 C C . LYS A 1 247 ? 39.491 22.007 -0.497 1.00 34.62 247 LYS A C 1
ATOM 1956 O O . LYS A 1 247 ? 38.980 21.765 0.593 1.00 34.62 247 LYS A O 1
ATOM 1961 N N . ILE A 1 248 ? 39.599 21.093 -1.458 1.00 35.56 248 ILE A N 1
ATOM 1962 C CA . ILE A 1 248 ? 39.246 19.684 -1.278 1.00 35.56 248 ILE A CA 1
ATOM 1963 C C . ILE A 1 248 ? 40.300 19.038 -0.366 1.00 35.56 248 ILE A C 1
ATOM 1965 O O . ILE A 1 248 ? 41.372 18.639 -0.821 1.00 35.56 248 ILE A O 1
ATOM 1969 N N . HIS A 1 249 ? 40.003 18.928 0.928 1.00 29.22 249 HIS A N 1
ATOM 1970 C CA . HIS A 1 249 ? 40.807 18.139 1.859 1.00 29.22 249 HIS A CA 1
ATOM 1971 C C . HIS A 1 249 ? 40.385 16.665 1.811 1.00 29.22 249 HIS A C 1
ATOM 1973 O O . HIS A 1 249 ? 39.481 16.238 2.526 1.00 29.22 249 HIS A O 1
ATOM 1979 N N . ILE A 1 250 ? 41.072 15.874 0.982 1.00 33.69 250 ILE A N 1
ATOM 1980 C CA . ILE A 1 250 ? 40.995 14.410 1.047 1.00 33.69 250 ILE A CA 1
ATOM 1981 C C . ILE A 1 250 ? 41.776 13.956 2.287 1.00 33.69 250 ILE A C 1
ATOM 1983 O O . ILE A 1 250 ? 43.004 14.019 2.312 1.00 33.69 250 ILE A O 1
ATOM 1987 N N . LEU A 1 251 ? 41.064 13.513 3.324 1.00 27.48 251 LEU A N 1
ATOM 1988 C CA . LEU A 1 251 ? 41.649 12.879 4.507 1.00 27.48 251 LEU A CA 1
ATOM 1989 C C . LEU A 1 251 ? 41.567 11.355 4.366 1.00 27.48 251 LEU A C 1
ATOM 1991 O O . LEU A 1 251 ? 40.552 10.745 4.691 1.00 27.48 251 LEU A O 1
ATOM 1995 N N . SER A 1 252 ? 42.651 10.744 3.890 1.00 30.19 252 SER A N 1
ATOM 1996 C CA . SER A 1 252 ? 42.862 9.293 3.939 1.00 30.19 252 SER A CA 1
ATOM 1997 C C . SER A 1 252 ? 43.414 8.865 5.314 1.00 30.19 252 SER A C 1
ATOM 1999 O O . SER A 1 252 ? 44.284 9.565 5.845 1.00 30.19 252 SER A O 1
ATOM 2001 N N . PRO A 1 253 ? 42.986 7.731 5.902 1.00 29.61 253 PRO A N 1
ATOM 2002 C CA . PRO A 1 253 ? 43.517 7.275 7.187 1.00 29.61 253 PRO A CA 1
ATOM 2003 C C . PRO A 1 253 ? 44.954 6.724 7.100 1.00 29.61 253 PRO A C 1
ATOM 2005 O O . PRO A 1 253 ? 45.295 6.011 6.164 1.00 29.61 253 PRO A O 1
ATOM 2008 N N . SER A 1 254 ? 45.730 6.957 8.166 1.00 30.55 254 SER A N 1
ATOM 2009 C CA . SER A 1 254 ? 46.872 6.131 8.617 1.00 30.55 254 SER A CA 1
ATOM 2010 C C . SER A 1 254 ? 48.252 6.236 7.921 1.00 30.55 254 SER A C 1
ATOM 2012 O O . SER A 1 254 ? 48.630 5.421 7.093 1.00 30.55 254 SER A O 1
ATOM 2014 N N . GLN A 1 255 ? 49.058 7.152 8.480 1.00 31.67 255 GLN A N 1
ATOM 2015 C CA . GLN A 1 255 ? 50.504 7.066 8.801 1.00 31.67 255 GLN A CA 1
ATOM 2016 C C . GLN A 1 255 ? 51.625 6.996 7.728 1.00 31.67 255 GLN A C 1
ATOM 2018 O O . GLN A 1 255 ? 51.756 6.077 6.936 1.00 31.67 255 GLN A O 1
ATOM 2023 N N . GLU A 1 256 ? 52.558 7.945 7.904 1.00 34.16 256 GLU A N 1
ATOM 2024 C CA . GLU A 1 256 ? 54.029 7.838 7.805 1.00 34.16 256 GLU A CA 1
ATOM 2025 C C . GLU A 1 256 ? 54.696 7.118 6.614 1.00 34.16 256 GLU A C 1
ATOM 2027 O O . GLU A 1 256 ? 55.113 5.966 6.703 1.00 34.16 256 GLU A O 1
ATOM 2032 N N . ALA A 1 257 ? 55.089 7.912 5.610 1.00 27.59 257 ALA A N 1
ATOM 2033 C CA . ALA A 1 257 ? 56.379 7.731 4.938 1.00 27.59 257 ALA A CA 1
ATOM 2034 C C . ALA A 1 257 ? 56.998 9.087 4.545 1.00 27.59 257 ALA A C 1
ATOM 2036 O O . ALA A 1 257 ? 56.336 9.954 3.979 1.00 27.59 257 ALA A O 1
ATOM 2037 N N . ARG A 1 258 ? 58.291 9.282 4.838 1.00 32.16 258 ARG A N 1
ATOM 2038 C CA . ARG A 1 258 ? 59.071 10.447 4.381 1.00 32.16 258 ARG A CA 1
ATOM 2039 C C . ARG A 1 258 ? 59.555 10.240 2.942 1.00 32.16 258 ARG A C 1
ATOM 2041 O O . ARG A 1 258 ? 60.312 9.298 2.724 1.00 32.16 258 ARG A O 1
ATOM 2048 N N . SER A 1 259 ? 59.337 11.205 2.047 1.00 29.94 259 SER A N 1
ATOM 2049 C CA . SER A 1 259 ? 60.358 11.622 1.064 1.00 29.94 259 SER A CA 1
ATOM 2050 C C . SER A 1 259 ? 60.017 12.955 0.381 1.00 29.94 259 SER A C 1
ATOM 2052 O O . SER A 1 259 ? 58.862 13.266 0.110 1.00 29.94 259 SER A O 1
ATOM 2054 N N . ASN A 1 260 ? 61.050 13.759 0.113 1.00 32.47 260 ASN A N 1
ATOM 2055 C CA . ASN A 1 260 ? 60.956 15.006 -0.651 1.00 32.47 260 ASN A CA 1
ATOM 2056 C C . ASN A 1 260 ? 60.847 14.726 -2.159 1.00 32.47 260 ASN A C 1
ATOM 2058 O O . ASN A 1 260 ? 61.675 13.971 -2.665 1.00 32.47 260 ASN A O 1
ATOM 2062 N N . VAL A 1 261 ? 60.019 15.485 -2.888 1.00 32.12 261 VAL A N 1
ATOM 2063 C CA . VAL A 1 261 ? 60.313 15.936 -4.268 1.00 32.12 261 VAL A CA 1
ATOM 2064 C C . VAL A 1 261 ? 59.809 17.380 -4.447 1.00 32.12 261 VAL A C 1
ATOM 2066 O O . VAL A 1 261 ? 58.776 17.754 -3.900 1.00 32.12 261 VAL A O 1
ATOM 2069 N N . ASN A 1 262 ? 60.567 18.201 -5.182 1.00 30.16 262 ASN A N 1
ATOM 2070 C CA . ASN A 1 262 ? 60.276 19.609 -5.497 1.00 30.16 262 ASN A CA 1
ATOM 2071 C C . ASN A 1 262 ? 59.771 19.781 -6.944 1.00 30.16 262 ASN A C 1
ATOM 2073 O O . ASN A 1 262 ? 60.196 19.021 -7.808 1.00 30.16 262 ASN A O 1
ATOM 2077 N N . HIS A 1 263 ? 59.066 20.897 -7.208 1.00 34.50 263 HIS A N 1
ATOM 2078 C CA . HIS A 1 263 ? 58.704 21.428 -8.546 1.00 34.50 263 HIS A CA 1
ATOM 2079 C C . HIS A 1 263 ? 57.719 20.547 -9.362 1.00 34.50 263 HIS A C 1
ATOM 2081 O O . HIS A 1 263 ? 57.578 19.363 -9.097 1.00 34.50 263 HIS A O 1
ATOM 2087 N N . SER A 1 264 ? 56.959 21.062 -10.340 1.00 28.86 264 SER A N 1
ATOM 2088 C CA . SER A 1 264 ? 56.924 22.406 -10.952 1.00 28.86 264 SER A CA 1
ATOM 2089 C C . SER A 1 264 ? 55.478 22.867 -11.234 1.00 28.86 264 SER A C 1
ATOM 2091 O O . SER A 1 264 ? 54.526 22.148 -10.949 1.00 28.86 264 SER A O 1
ATOM 2093 N N . LYS A 1 265 ? 55.327 24.077 -11.784 1.00 39.81 265 LYS A N 1
ATOM 2094 C CA . LYS A 1 265 ? 54.059 24.657 -12.259 1.00 39.81 265 LYS A CA 1
ATOM 2095 C C . LYS A 1 265 ? 53.616 24.112 -13.633 1.00 39.81 265 LYS A C 1
ATOM 2097 O O . LYS A 1 265 ? 54.403 23.481 -14.332 1.00 39.81 265 LYS A O 1
ATOM 2102 N N . ASP A 1 266 ? 52.412 24.560 -14.004 1.00 32.56 266 ASP A N 1
ATOM 2103 C CA . ASP A 1 266 ? 51.836 24.718 -15.350 1.00 32.56 266 ASP A CA 1
ATOM 2104 C C . ASP A 1 266 ? 51.033 23.525 -15.906 1.00 32.56 266 ASP A C 1
ATOM 2106 O O . ASP A 1 266 ? 51.494 22.389 -15.927 1.00 32.56 266 ASP A O 1
ATOM 2110 N N . GLY A 1 267 ? 49.808 23.821 -16.370 1.00 30.44 267 GLY A N 1
ATOM 2111 C CA . GLY A 1 267 ? 48.877 22.861 -16.979 1.00 30.44 267 GLY A CA 1
ATOM 2112 C C . GLY A 1 267 ? 47.408 23.128 -16.628 1.00 30.44 267 GLY A C 1
ATOM 2113 O O . GLY A 1 267 ? 46.896 22.583 -15.654 1.00 30.44 267 GLY A O 1
ATOM 2114 N N . GLU A 1 268 ? 46.712 23.950 -17.423 1.00 43.06 268 GLU A N 1
ATOM 2115 C CA . GLU A 1 268 ? 45.243 23.905 -17.460 1.00 43.06 268 GLU A CA 1
ATOM 2116 C C . GLU A 1 268 ? 44.805 22.603 -18.141 1.00 43.06 268 GLU A C 1
ATOM 2118 O O . GLU A 1 268 ? 44.966 22.469 -19.350 1.00 43.06 268 GLU A O 1
ATOM 2123 N N . ASP A 1 269 ? 44.168 21.702 -17.397 1.00 35.47 269 ASP A N 1
ATOM 2124 C CA . ASP A 1 269 ? 43.321 20.661 -17.978 1.00 35.47 269 ASP A CA 1
ATOM 2125 C C . ASP A 1 269 ? 41.959 20.679 -17.283 1.00 35.47 269 ASP A C 1
ATOM 2127 O O . ASP A 1 269 ? 41.819 20.343 -16.103 1.00 35.47 269 ASP A O 1
ATOM 2131 N N . LYS A 1 270 ? 40.918 21.075 -18.026 1.00 41.72 270 LYS A N 1
ATOM 2132 C CA . LYS A 1 270 ? 39.523 20.965 -17.578 1.00 41.72 270 LYS A CA 1
ATOM 2133 C C . LYS A 1 270 ? 39.083 19.505 -17.654 1.00 41.72 270 LYS A C 1
ATOM 2135 O O . LYS A 1 270 ? 38.332 19.117 -18.549 1.00 41.72 270 LYS A O 1
ATOM 2140 N N . ALA A 1 271 ? 39.546 18.706 -16.696 1.00 40.72 271 ALA A N 1
ATOM 2141 C CA . ALA A 1 271 ? 39.059 17.353 -16.485 1.00 40.72 271 ALA A CA 1
ATOM 2142 C C . ALA A 1 271 ? 37.531 17.384 -16.317 1.00 40.72 271 ALA A C 1
ATOM 2144 O O . ALA A 1 271 ? 36.992 18.046 -15.428 1.00 40.72 271 ALA A O 1
ATOM 2145 N N . ASN A 1 272 ? 36.828 16.689 -17.211 1.00 43.75 272 ASN A N 1
ATOM 2146 C CA . ASN A 1 272 ? 35.373 16.625 -17.209 1.00 43.75 272 ASN A CA 1
ATOM 2147 C C . ASN A 1 272 ? 34.891 16.045 -15.867 1.00 43.75 272 ASN A C 1
ATOM 2149 O O . ASN A 1 272 ? 35.313 14.953 -15.487 1.00 43.75 272 ASN A O 1
ATOM 2153 N N . PHE A 1 273 ? 34.005 16.756 -15.161 1.00 42.81 273 PHE A N 1
ATOM 2154 C CA . PHE A 1 273 ? 33.554 16.402 -13.806 1.00 42.81 273 PHE A CA 1
ATOM 2155 C C . PHE A 1 273 ? 32.984 14.970 -13.739 1.00 42.81 273 PHE A C 1
ATOM 2157 O O . PHE A 1 273 ? 33.235 14.238 -12.785 1.00 42.81 273 PHE A O 1
ATOM 2164 N N . SER A 1 274 ? 32.321 14.525 -14.815 1.00 39.38 274 SER A N 1
ATOM 2165 C CA . SER A 1 274 ? 31.840 13.145 -14.978 1.00 39.38 274 SER A CA 1
ATOM 2166 C C . SER A 1 274 ? 32.968 12.098 -14.966 1.00 39.38 274 SER A C 1
ATOM 2168 O O . SER A 1 274 ? 32.794 11.019 -14.406 1.00 39.38 274 SER A O 1
ATOM 2170 N N . SER A 1 275 ? 34.143 12.412 -15.519 1.00 37.97 275 SER A N 1
ATOM 2171 C CA . SER A 1 275 ? 35.293 11.499 -15.535 1.00 37.97 275 SER A CA 1
ATOM 2172 C C . SER A 1 275 ? 35.959 11.369 -14.164 1.00 37.97 275 SER A C 1
ATOM 2174 O O . SER A 1 275 ? 36.464 10.298 -13.839 1.00 37.97 275 SER A O 1
ATOM 2176 N N . LEU A 1 276 ? 35.956 12.436 -13.357 1.00 44.16 276 LEU A N 1
ATOM 2177 C CA . LEU A 1 276 ? 36.468 12.404 -11.983 1.00 44.16 276 LEU A CA 1
ATOM 2178 C C . LEU A 1 276 ? 35.537 11.611 -11.058 1.00 44.16 276 LEU A C 1
ATOM 2180 O O . LEU A 1 276 ? 36.014 10.759 -10.314 1.00 44.16 276 LEU A O 1
ATOM 2184 N N . VAL A 1 277 ? 34.220 11.820 -11.162 1.00 46.78 277 VAL A N 1
ATOM 2185 C CA . VAL A 1 277 ? 33.220 11.049 -10.401 1.00 46.78 277 VAL A CA 1
ATOM 2186 C C . VAL A 1 277 ? 33.308 9.554 -10.730 1.00 46.78 277 VAL A C 1
ATOM 2188 O O . VAL A 1 277 ? 33.405 8.738 -9.816 1.00 46.78 277 VAL A O 1
ATOM 2191 N N . ASN A 1 278 ? 33.385 9.184 -12.013 1.00 38.50 278 ASN A N 1
ATOM 2192 C CA . ASN A 1 278 ? 33.527 7.780 -12.417 1.00 38.50 278 ASN A CA 1
ATOM 2193 C C . ASN A 1 278 ? 34.850 7.151 -11.937 1.00 38.50 278 ASN A C 1
ATOM 2195 O O . ASN A 1 278 ?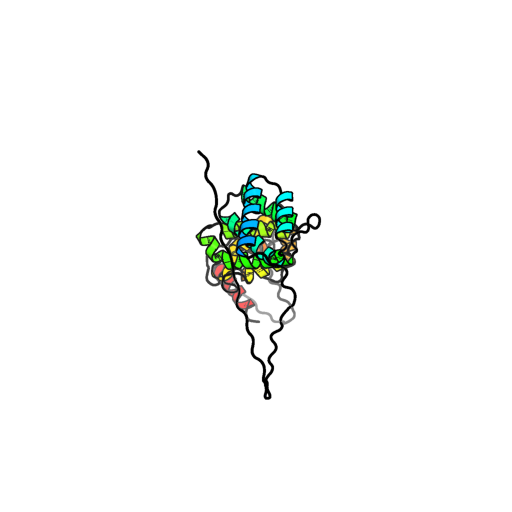 34.870 5.977 -11.572 1.00 38.50 278 ASN A O 1
ATOM 2199 N N . CYS A 1 279 ? 35.943 7.921 -11.891 1.00 37.22 279 CYS A N 1
ATOM 2200 C CA . CYS A 1 279 ? 37.229 7.446 -11.373 1.00 37.22 279 CYS A CA 1
ATOM 2201 C C . CYS A 1 279 ? 37.160 7.139 -9.865 1.00 37.22 279 CYS A C 1
ATOM 2203 O O . CYS A 1 279 ? 37.591 6.073 -9.431 1.00 37.22 279 CYS A O 1
ATOM 2205 N N . VAL A 1 280 ? 36.543 8.028 -9.075 1.00 45.38 280 VAL A N 1
ATOM 2206 C CA . VAL A 1 280 ? 36.364 7.838 -7.623 1.00 45.38 280 VAL A CA 1
ATOM 2207 C C . VAL A 1 280 ? 35.445 6.647 -7.315 1.00 45.38 280 VAL A C 1
ATOM 2209 O O . VAL A 1 280 ? 35.767 5.844 -6.441 1.00 45.38 280 VAL A O 1
ATOM 2212 N N . ILE A 1 281 ? 34.348 6.474 -8.063 1.00 44.66 281 ILE A N 1
ATOM 2213 C CA . ILE A 1 281 ? 33.437 5.323 -7.911 1.00 44.66 281 ILE A CA 1
ATOM 2214 C C . ILE A 1 281 ? 34.145 3.999 -8.248 1.00 44.66 281 ILE A C 1
ATOM 2216 O O . ILE A 1 281 ? 33.990 3.011 -7.528 1.00 44.66 281 ILE A O 1
ATOM 2220 N N . SER A 1 282 ? 34.963 3.978 -9.307 1.00 36.88 282 SER A N 1
ATOM 2221 C CA . SER A 1 282 ? 35.694 2.771 -9.708 1.00 36.88 282 SER A CA 1
ATOM 2222 C C . SER A 1 282 ? 36.802 2.378 -8.726 1.00 36.88 282 SER A C 1
ATOM 2224 O O . SER A 1 282 ? 37.132 1.197 -8.652 1.00 36.88 282 SER A O 1
ATOM 2226 N N . PHE A 1 283 ? 37.371 3.329 -7.977 1.00 37.47 283 PHE A N 1
ATOM 2227 C CA . PHE A 1 283 ? 38.390 3.043 -6.960 1.00 37.47 283 PHE A CA 1
ATOM 2228 C C . PHE A 1 283 ? 37.770 2.461 -5.678 1.00 37.47 283 PHE A C 1
ATOM 2230 O O . PHE A 1 283 ? 38.324 1.542 -5.087 1.00 37.47 283 PHE A O 1
ATOM 2237 N N . ALA A 1 284 ? 36.578 2.929 -5.292 1.00 40.12 284 ALA A N 1
ATOM 2238 C CA . ALA A 1 284 ? 35.857 2.468 -4.099 1.00 40.12 284 ALA A CA 1
ATOM 2239 C C . ALA A 1 284 ? 35.188 1.081 -4.235 1.00 40.12 284 ALA A C 1
ATOM 2241 O O . ALA A 1 284 ? 34.547 0.623 -3.293 1.00 40.12 284 ALA A O 1
ATOM 2242 N N . SER A 1 285 ? 35.301 0.432 -5.399 1.00 34.16 285 SER A N 1
ATOM 2243 C CA . SER A 1 285 ? 34.681 -0.872 -5.695 1.00 34.16 285 SER A CA 1
ATOM 2244 C C . SER A 1 285 ? 35.701 -2.012 -5.845 1.00 34.16 285 SER A C 1
ATOM 2246 O O . SER A 1 285 ? 35.358 -3.062 -6.384 1.00 34.16 285 SER A O 1
ATOM 2248 N N . SER A 1 286 ? 36.962 -1.795 -5.447 1.00 36.22 286 SER A N 1
ATOM 2249 C CA . SER A 1 286 ? 38.075 -2.711 -5.747 1.00 36.22 286 SER A CA 1
ATOM 2250 C C . SER A 1 286 ? 38.985 -3.054 -4.552 1.00 36.22 286 SER A C 1
ATOM 2252 O O . SER A 1 286 ? 40.066 -3.605 -4.777 1.00 36.22 286 SER A O 1
ATOM 2254 N N . GLU A 1 287 ? 38.543 -2.771 -3.321 1.00 35.47 287 GLU A N 1
ATOM 2255 C CA . GLU A 1 287 ? 39.143 -3.205 -2.041 1.00 35.47 287 GLU A CA 1
ATOM 2256 C C . GLU A 1 287 ? 38.085 -3.860 -1.137 1.00 35.47 287 GLU A C 1
ATOM 2258 O O . GLU A 1 287 ? 36.936 -3.359 -1.134 1.00 35.47 287 GLU A O 1
#

Foldseek 3Di:
DDDDDDDDDDDDDDDDDDDDDDDDDDDDDDDPDDDDDPDQDPLVVLLVLLVVLLVVCLVPVDLVSNLVSLVVNVCLVCLLVSLLSNLLVCLPPDPVSLVSNLVSVLVCLDPVSNSHALVSPLSNLQNNQACVVVSCVVRVCSLLSLLVSVLSCCVSVSDAPQSVLCSLCQGYVHGRVCLQVLSSLNSPLNSLVVCCVPVNPVVSVVSVVPYPDDSVSSHNPPDPDDTSSVVVVVVVVVVPDDDDDPDDDDDDDDDDDDDDDDDDDDDDDPDPPVNVVVVVVVVVVPD

pLDDT: mean 74.62, std 26.15, range [27.48, 98.75]

InterPro domains:
  IPR003891 Initiation factor eIF-4 gamma, MA3 [PF02847] (52-159)
  IPR003891 Initiation factor eIF-4 gamma, MA3 [PS51366] (45-169)
  IPR003891 Initiation factor eIF-4 gamma, MA3 [SM00544] (46-160)
  IPR016024 Armadillo-type fold [SSF48371] (39-227)